Protein AF-T1BRG8-F1 (afdb_monomer_lite)

Organism: NCBI:txid410659

Secondary structure (DSSP, 8-state):
---HHHHHHHHHT---TTHHHHHHHHHHHHHHHHS-S-SSHHHHB-TTT-TTGGGTSS-SS-HHHHHHTTSS-SS--EESS-----SS-HHHHHHHHHHHT----S---HHHHHHHHHTEESS-SB-HHHHHHHHHHHHHS--HHHHHHHTTPPP-TTS-PPPSS--SHHHHHHHHH-TTTTS---SS-EEEEE-TT-SSS-HIIIIIHHHHHHTTTS-TTSEEEEESSSPP-GGGHHHHHHHHHHHHHHHHHH-HHHHGGGHHHHHHHHHHHHHHHHHTT--

Sequence (283 aa):
MRSRGWADLIFFGQVDIGSTVFAPLITTSYQNAYHNVYNQTTDVYSSTYATGIDTLLPSPNSLTTLFSTGKLPEAALFDSTTPTSSTGVTQIDAGADALLAEPASPPYSASEAALFDAGFGNPYLVNNTYRVQYVDDAVENPDEAAMTVIHGGTLNSGDIALATAPINGLRQDFKLNDMRNGGWAPEEPMLMCGADQDPTVFFEIDTGTMAAEWSTQVQEGLVSVLDLDATPSGPYAPLQQGFQSTYDAMVSAEGASTAIQSFHGTEAPFCMVAARDFFAQVP

Radius of gyration: 19.35 Å; chains: 1; bounding box: 52×35×54 Å

Foldseek 3Di:
DAALLNVLLVLLQLQFQCNQVVVLVLLLVLCVVPVQQDPAQVQWWPPQARVCSSVCPPHPDDPVVCCVVSNTPRAAQEALDQDFADPVPVQLRVQLSNSSPDDDDDDDDPLSVVSSNSNHHPPHTTDNNLSSLQSSLCSVFPQQQSVQVSNVHQDALVRQDGGDDGDNSSSVSSSVPHPLPDLDDDPAAEEDEDACNQRHRHCCSRVVSNCRSCVVVDDPRSYHYYHLCPQQDDPLSVLSVVLVVVLVVLCVVPNSNVSSSCNRVSRVVSVVVVVVVVVVPGD

Structure (mmCIF, N/CA/C/O backbone):
data_AF-T1BRG8-F1
#
_entry.id   AF-T1BRG8-F1
#
loop_
_atom_site.group_PDB
_atom_site.id
_atom_site.type_symbol
_atom_site.label_atom_id
_atom_site.label_alt_id
_atom_site.label_comp_id
_atom_site.label_asym_id
_atom_site.label_entity_id
_atom_site.label_seq_id
_atom_site.pdbx_PDB_ins_code
_atom_site.Cartn_x
_atom_site.Cartn_y
_atom_site.Cartn_z
_atom_site.occupancy
_atom_site.B_iso_or_equiv
_atom_site.auth_seq_id
_atom_site.auth_comp_id
_atom_site.auth_asym_id
_atom_site.auth_atom_id
_atom_site.pdbx_PDB_model_num
ATOM 1 N N . MET A 1 1 ? 3.726 -8.171 -3.966 1.00 38.81 1 MET A N 1
ATOM 2 C CA . MET A 1 1 ? 3.767 -8.512 -2.525 1.00 38.81 1 MET A CA 1
ATOM 3 C C . MET A 1 1 ? 3.567 -7.201 -1.802 1.00 38.81 1 MET A C 1
ATOM 5 O O . MET A 1 1 ? 4.211 -6.256 -2.217 1.00 38.81 1 MET A O 1
ATOM 9 N N . ARG A 1 2 ? 2.645 -7.105 -0.840 1.00 49.50 2 ARG A N 1
ATOM 10 C CA . ARG A 1 2 ? 2.423 -5.835 -0.135 1.00 49.50 2 ARG A CA 1
ATOM 11 C C . ARG A 1 2 ? 3.442 -5.736 0.984 1.00 49.50 2 ARG A C 1
ATOM 13 O O . ARG A 1 2 ? 3.448 -6.606 1.858 1.00 49.50 2 ARG A O 1
ATOM 20 N N . SER A 1 3 ? 4.326 -4.751 0.904 1.00 60.09 3 SER A N 1
ATOM 21 C CA . SER A 1 3 ? 5.289 -4.488 1.965 1.00 60.09 3 SER A CA 1
ATOM 22 C C . SER A 1 3 ? 4.571 -3.968 3.212 1.00 60.09 3 SER A C 1
ATOM 24 O O . SER A 1 3 ? 3.451 -3.450 3.163 1.00 60.09 3 SER A O 1
ATOM 26 N N . ARG A 1 4 ? 5.223 -4.086 4.365 1.00 76.06 4 ARG A N 1
ATOM 27 C CA . ARG A 1 4 ? 4.804 -3.367 5.571 1.00 76.06 4 ARG A CA 1
ATOM 28 C C . ARG A 1 4 ? 4.765 -1.855 5.342 1.00 76.06 4 ARG A C 1
ATOM 30 O O . ARG A 1 4 ? 3.861 -1.197 5.849 1.00 76.06 4 ARG A O 1
ATOM 37 N N . GLY A 1 5 ? 5.742 -1.324 4.604 1.00 79.75 5 GLY A N 1
ATOM 38 C CA . GLY A 1 5 ? 5.848 0.107 4.343 1.00 79.75 5 GLY A CA 1
ATOM 39 C C . GLY A 1 5 ? 4.612 0.655 3.630 1.00 79.75 5 GLY A C 1
ATOM 40 O O . GLY A 1 5 ? 4.086 1.686 4.034 1.00 79.75 5 GLY A O 1
ATOM 41 N N . TRP A 1 6 ? 4.072 -0.094 2.664 1.00 88.25 6 TRP A N 1
ATOM 42 C CA . TRP A 1 6 ? 2.807 0.223 1.992 1.00 88.25 6 TRP A CA 1
ATOM 43 C C . TRP A 1 6 ? 1.636 0.389 2.975 1.00 88.25 6 TRP A C 1
ATOM 45 O O . TRP A 1 6 ? 0.878 1.356 2.891 1.00 88.25 6 TRP A O 1
ATOM 55 N N . ALA A 1 7 ? 1.506 -0.512 3.955 1.00 93.75 7 ALA A N 1
ATOM 56 C CA . ALA A 1 7 ? 0.443 -0.415 4.952 1.00 93.75 7 ALA A CA 1
ATOM 57 C C . ALA A 1 7 ? 0.624 0.803 5.871 1.00 93.75 7 ALA A C 1
ATOM 59 O O . ALA A 1 7 ? -0.354 1.482 6.177 1.00 93.75 7 ALA A O 1
ATOM 60 N N . ASP A 1 8 ? 1.862 1.105 6.277 1.00 94.94 8 ASP A N 1
ATOM 61 C CA . ASP A 1 8 ? 2.166 2.303 7.066 1.00 94.94 8 ASP A CA 1
ATOM 62 C C . ASP A 1 8 ? 1.733 3.578 6.308 1.00 94.94 8 ASP A C 1
ATOM 64 O O . ASP A 1 8 ? 0.993 4.387 6.872 1.00 94.94 8 ASP A O 1
ATOM 68 N N . LEU A 1 9 ? 2.053 3.703 5.012 1.00 93.44 9 LEU A N 1
ATOM 69 C CA . LEU A 1 9 ? 1.634 4.847 4.184 1.00 93.44 9 LEU A CA 1
ATOM 70 C C . LEU A 1 9 ? 0.106 5.017 4.104 1.00 93.44 9 LEU A C 1
ATOM 72 O O . LEU A 1 9 ? -0.397 6.140 4.210 1.00 93.44 9 LEU A O 1
ATOM 76 N N . ILE A 1 10 ? -0.652 3.921 3.997 1.00 94.69 10 ILE A N 1
ATOM 77 C CA . ILE A 1 10 ? -2.122 3.979 4.024 1.00 94.69 10 ILE A CA 1
ATOM 78 C C . ILE A 1 10 ? -2.617 4.526 5.353 1.00 94.69 10 ILE A C 1
ATOM 80 O O . ILE A 1 10 ? -3.433 5.443 5.366 1.00 94.69 10 ILE A O 1
ATOM 84 N N . PHE A 1 11 ? -2.119 4.006 6.477 1.00 96.00 11 PHE A N 1
ATOM 85 C CA . PHE A 1 11 ? -2.534 4.468 7.803 1.00 96.00 11 PHE A CA 1
ATOM 86 C C . PHE A 1 11 ? -2.135 5.926 8.084 1.00 96.00 11 PHE A C 1
ATOM 88 O O . PHE A 1 11 ? -2.831 6.601 8.854 1.00 96.00 11 PHE A O 1
ATOM 95 N N . PHE A 1 12 ? -1.095 6.438 7.421 1.00 94.19 12 PHE A N 1
ATOM 96 C CA . PHE A 1 12 ? -0.734 7.861 7.441 1.00 94.19 12 PHE A CA 1
ATOM 97 C C . PHE A 1 12 ? -1.687 8.717 6.598 1.00 94.19 12 PHE A C 1
ATOM 99 O O . PHE A 1 12 ? -1.967 9.848 6.959 1.00 94.19 12 PHE A O 1
ATOM 106 N N . GLY A 1 13 ? -2.326 8.162 5.570 1.00 92.31 13 GLY A N 1
ATOM 107 C CA . GLY A 1 13 ? -3.392 8.856 4.837 1.00 92.31 13 GLY A CA 1
ATOM 108 C C . GLY A 1 13 ? -3.327 8.708 3.325 1.00 92.31 13 GLY A C 1
ATOM 109 O O . GLY A 1 13 ? -4.201 9.228 2.637 1.00 92.31 13 GLY A O 1
ATOM 110 N N . GLN A 1 14 ? -2.348 7.974 2.795 1.00 92.31 14 GLN A N 1
ATOM 111 C CA . GLN A 1 14 ? -2.280 7.633 1.374 1.00 92.31 14 GLN A CA 1
ATOM 112 C C . GLN A 1 14 ? -3.220 6.464 1.081 1.00 92.31 14 GLN A C 1
ATOM 114 O O . GLN A 1 14 ? -2.796 5.328 0.890 1.00 92.31 14 GLN A O 1
ATOM 119 N N . VAL A 1 15 ? -4.526 6.716 1.166 1.00 93.81 15 VAL A N 1
ATOM 120 C CA . VAL A 1 15 ? -5.537 5.661 1.071 1.00 93.81 15 VAL A CA 1
ATOM 121 C C . VAL A 1 15 ? -5.645 5.164 -0.370 1.00 93.81 15 VAL A C 1
ATOM 123 O O . VAL A 1 15 ? -6.149 5.868 -1.241 1.00 93.81 15 VAL A O 1
ATOM 126 N N . ASP A 1 16 ? -5.198 3.932 -0.605 1.00 93.25 16 ASP A N 1
ATOM 127 C CA . ASP A 1 16 ? -5.162 3.303 -1.924 1.00 93.25 16 ASP A CA 1
ATOM 128 C C . ASP A 1 16 ? -6.557 2.986 -2.488 1.00 93.25 16 ASP A C 1
ATOM 130 O O . ASP A 1 16 ? -7.558 2.833 -1.769 1.00 93.25 16 ASP A O 1
ATOM 134 N N . ILE A 1 17 ? -6.624 2.821 -3.810 1.00 93.50 17 ILE A N 1
ATOM 135 C CA . ILE A 1 17 ? -7.834 2.336 -4.475 1.00 93.50 17 ILE A CA 1
ATOM 136 C C . ILE A 1 17 ? -8.129 0.909 -4.022 1.00 93.50 17 ILE A C 1
ATOM 138 O O . ILE A 1 17 ? -7.325 -0.000 -4.185 1.00 93.50 17 ILE A O 1
ATOM 142 N N . GLY A 1 18 ? -9.345 0.688 -3.523 1.00 94.12 18 GLY A N 1
ATOM 143 C CA . GLY A 1 18 ? -9.782 -0.626 -3.053 1.00 94.12 18 GLY A CA 1
ATOM 144 C C . GLY A 1 18 ? -9.405 -0.920 -1.601 1.00 94.12 18 GLY A C 1
ATOM 145 O O . GLY A 1 18 ? -9.709 -2.013 -1.119 1.00 94.12 18 GLY A O 1
ATOM 146 N N . SER A 1 19 ? -8.831 0.041 -0.873 1.00 95.75 19 SER A N 1
ATOM 147 C CA . SER A 1 19 ? -8.480 -0.075 0.548 1.00 95.75 19 SER A CA 1
ATOM 148 C C . SER A 1 19 ? -9.615 -0.625 1.428 1.00 95.75 19 SER A C 1
ATOM 150 O O . SER A 1 19 ? -9.392 -1.485 2.283 1.00 95.75 19 SER A O 1
ATOM 152 N N . THR A 1 20 ? -10.864 -0.223 1.169 1.00 97.62 20 THR A N 1
ATOM 153 C CA . THR A 1 20 ? -12.072 -0.678 1.884 1.00 97.62 20 THR A CA 1
ATOM 154 C C . THR A 1 20 ? -12.407 -2.154 1.645 1.00 97.62 20 THR A C 1
ATOM 156 O O . THR A 1 20 ? -13.094 -2.780 2.454 1.00 97.62 20 THR A O 1
ATOM 159 N N . VAL A 1 21 ? -11.894 -2.734 0.559 1.00 97.25 21 VAL A N 1
ATOM 160 C CA . VAL A 1 21 ? -11.995 -4.157 0.210 1.00 97.25 21 VAL A CA 1
ATOM 161 C C . VAL A 1 21 ? -10.774 -4.917 0.731 1.00 97.25 21 VAL A C 1
ATOM 163 O O . VAL A 1 21 ? -10.910 -6.006 1.292 1.00 97.25 21 VAL A O 1
ATOM 166 N N . PHE A 1 22 ? -9.577 -4.347 0.582 1.00 96.38 22 PHE A N 1
ATOM 167 C CA . PHE A 1 22 ? -8.334 -4.984 1.009 1.00 96.38 22 PHE A CA 1
ATOM 168 C C . PHE A 1 22 ? -8.196 -5.066 2.524 1.00 96.38 22 PHE A C 1
ATOM 170 O O . PHE A 1 22 ? -7.773 -6.107 3.021 1.00 96.38 22 PHE A O 1
ATOM 177 N N . ALA A 1 23 ? -8.594 -4.030 3.267 1.00 97.38 23 ALA A N 1
ATOM 178 C CA . ALA A 1 23 ? -8.510 -4.019 4.723 1.00 97.38 23 ALA A CA 1
ATOM 179 C C . ALA A 1 23 ? -9.181 -5.258 5.353 1.00 97.38 23 ALA A C 1
ATOM 181 O O . ALA A 1 23 ? -8.486 -6.000 6.043 1.00 97.38 23 ALA A O 1
ATOM 182 N N . PRO A 1 24 ? -10.471 -5.568 5.107 1.00 97.44 24 PRO A N 1
ATOM 183 C CA . PRO A 1 24 ? -11.100 -6.774 5.648 1.00 97.44 24 PRO A CA 1
ATOM 184 C C . PRO A 1 24 ? -10.539 -8.086 5.101 1.00 97.44 24 PRO A C 1
ATOM 186 O O . PRO A 1 24 ? -10.496 -9.058 5.851 1.00 97.44 24 PRO A O 1
ATOM 189 N N . LEU A 1 25 ? -10.055 -8.143 3.855 1.00 97.00 25 LEU A N 1
ATOM 190 C CA . LEU A 1 25 ? -9.364 -9.337 3.350 1.00 97.00 25 LEU A CA 1
ATOM 191 C C . LEU A 1 25 ? -8.066 -9.611 4.122 1.00 97.00 25 LEU A C 1
ATOM 193 O O . LEU A 1 25 ? -7.830 -10.744 4.545 1.00 97.00 25 LEU A O 1
ATOM 197 N N . ILE A 1 26 ? -7.238 -8.583 4.318 1.00 96.88 26 ILE A N 1
ATOM 198 C CA . ILE A 1 26 ? -5.931 -8.691 4.973 1.00 96.88 26 ILE A CA 1
ATOM 199 C C . ILE A 1 26 ? -6.105 -8.965 6.465 1.00 96.88 26 ILE A C 1
ATOM 201 O O . ILE A 1 26 ? -5.589 -9.969 6.955 1.00 96.88 26 ILE A O 1
ATOM 205 N N . THR A 1 27 ? -6.864 -8.135 7.188 1.00 97.56 27 THR A N 1
ATOM 206 C CA . THR A 1 27 ? -7.032 -8.305 8.640 1.00 97.56 27 THR A CA 1
ATOM 207 C C . THR A 1 27 ? -7.691 -9.635 8.983 1.00 97.56 27 THR A C 1
ATOM 209 O O . THR A 1 27 ? -7.297 -10.259 9.958 1.00 97.56 27 THR A O 1
ATOM 212 N N . THR A 1 28 ? -8.652 -10.114 8.187 1.00 97.25 28 THR A N 1
ATOM 213 C CA . THR A 1 28 ? -9.291 -11.418 8.410 1.00 97.25 28 THR A CA 1
ATOM 214 C C . THR A 1 28 ? -8.319 -12.554 8.128 1.00 97.25 28 THR A C 1
ATOM 216 O O . THR A 1 28 ? -8.268 -13.518 8.891 1.00 97.25 28 THR A O 1
ATOM 219 N N . SER A 1 29 ? -7.522 -12.457 7.060 1.00 97.38 29 SER A N 1
ATOM 220 C CA . SER A 1 29 ? -6.513 -13.476 6.742 1.00 97.38 29 SER A CA 1
ATOM 221 C C . SER A 1 29 ? -5.469 -13.581 7.854 1.00 97.38 29 SER A C 1
ATOM 223 O O . SER A 1 29 ? -5.200 -14.674 8.347 1.00 97.38 29 SER A O 1
ATOM 225 N N . TYR A 1 30 ? -4.943 -12.445 8.309 1.00 98.12 30 TYR A N 1
ATOM 226 C CA . TYR A 1 30 ? -3.971 -12.384 9.396 1.00 98.12 30 TYR A CA 1
ATOM 227 C C . TYR A 1 30 ? -4.571 -12.750 10.753 1.00 98.12 30 TYR A C 1
ATOM 229 O O . TYR A 1 30 ? -3.976 -13.539 11.481 1.00 98.12 30 TYR A O 1
ATOM 237 N N . GLN A 1 31 ? -5.804 -12.336 11.054 1.00 98.12 31 GLN A N 1
ATOM 238 C CA . GLN A 1 31 ? -6.501 -12.784 12.260 1.00 98.12 31 GLN A CA 1
ATOM 239 C C . GLN A 1 31 ? -6.661 -14.309 12.291 1.00 98.12 31 GLN A C 1
ATOM 241 O O . GLN A 1 31 ? -6.534 -14.914 13.355 1.00 98.12 31 GLN A O 1
ATOM 246 N N . ASN A 1 32 ? -6.931 -14.950 11.151 1.00 97.44 32 ASN A N 1
ATOM 247 C CA . ASN A 1 32 ? -7.012 -16.410 11.073 1.00 97.44 32 ASN A CA 1
ATOM 248 C C . ASN A 1 32 ? -5.642 -17.096 11.175 1.00 97.44 32 ASN A C 1
ATOM 250 O O . ASN A 1 32 ? -5.580 -18.231 11.639 1.00 97.44 32 ASN A O 1
ATOM 254 N N . ALA A 1 33 ? -4.566 -16.439 10.739 1.00 98.19 33 ALA A N 1
ATOM 255 C CA . ALA A 1 33 ? -3.217 -17.000 10.759 1.00 98.19 33 ALA A CA 1
ATOM 256 C C . ALA A 1 33 ? -2.504 -16.825 12.112 1.00 98.19 33 ALA A C 1
ATOM 258 O O . ALA A 1 33 ? -1.814 -17.740 12.562 1.00 98.19 33 ALA A O 1
ATOM 259 N N . TYR A 1 34 ? -2.665 -15.664 12.750 1.00 98.19 34 TYR A N 1
ATOM 260 C CA . TYR A 1 34 ? -1.835 -15.214 13.874 1.00 98.19 34 TYR A CA 1
ATOM 261 C C . TYR A 1 34 ? -2.633 -14.863 15.138 1.00 98.19 34 TYR A C 1
ATOM 263 O O . TYR A 1 34 ? -2.076 -14.869 16.235 1.00 98.19 34 TYR A O 1
ATOM 271 N N . HIS A 1 35 ? -3.949 -14.646 15.013 1.00 97.94 35 HIS A N 1
ATOM 272 C CA . HIS A 1 35 ? -4.886 -14.445 16.129 1.00 97.94 35 HIS A CA 1
ATOM 273 C C . HIS A 1 35 ? -4.591 -13.241 17.048 1.00 97.94 35 HIS A C 1
ATOM 275 O O . HIS A 1 35 ? -4.978 -13.245 18.217 1.00 97.94 35 HIS A O 1
ATOM 281 N N . ASN A 1 36 ? -3.917 -12.212 16.536 1.00 98.12 36 ASN A N 1
ATOM 282 C CA . ASN A 1 36 ? -3.441 -11.036 17.279 1.00 98.12 36 ASN A CA 1
ATOM 283 C C . ASN A 1 36 ? -3.900 -9.691 16.680 1.00 98.12 36 ASN A C 1
ATOM 285 O O . ASN A 1 36 ? -3.588 -8.652 17.259 1.00 98.12 36 ASN A O 1
ATOM 289 N N . VAL A 1 37 ? -4.636 -9.670 15.562 1.00 98.19 37 VAL A N 1
ATOM 290 C CA . VAL A 1 37 ? -5.090 -8.420 14.921 1.00 98.19 37 VAL A CA 1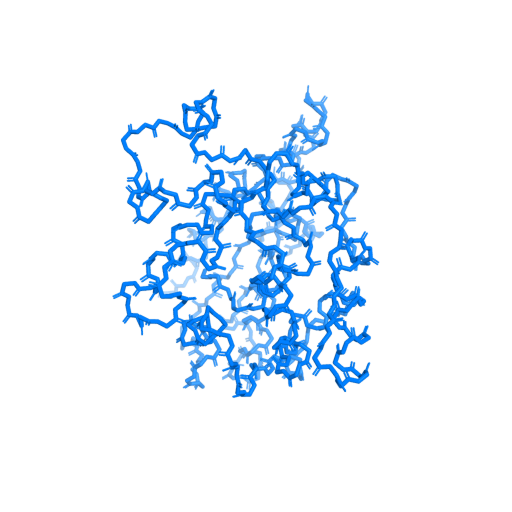
ATOM 291 C C . VAL A 1 37 ? -6.196 -7.744 15.737 1.00 98.19 37 VAL A C 1
ATOM 293 O O . VAL A 1 37 ? -6.185 -6.521 15.891 1.00 98.19 37 VAL A O 1
ATOM 296 N N . TYR A 1 38 ? -7.143 -8.527 16.262 1.00 97.69 38 TYR A N 1
ATOM 297 C CA . TYR A 1 38 ? -8.244 -8.071 17.116 1.00 97.69 38 TYR A CA 1
ATOM 298 C C . TYR A 1 38 ? -8.799 -9.186 18.015 1.00 97.69 38 TYR A C 1
ATOM 300 O O . TYR A 1 38 ? -8.646 -10.373 17.725 1.00 97.69 38 TYR A O 1
ATOM 308 N N . ASN A 1 39 ? -9.512 -8.811 19.085 1.00 97.75 39 ASN A N 1
ATOM 309 C CA . ASN A 1 39 ? -10.306 -9.752 19.888 1.00 97.75 39 ASN A CA 1
ATOM 310 C C . ASN A 1 39 ? -11.737 -9.876 19.350 1.00 97.75 39 ASN A C 1
ATOM 312 O O . ASN A 1 39 ? -12.345 -10.944 19.406 1.00 97.75 39 ASN A O 1
ATOM 316 N N . GLN A 1 40 ? -12.274 -8.781 18.818 1.00 97.88 40 GLN A N 1
ATOM 317 C CA . GLN A 1 40 ? -13.570 -8.709 18.153 1.00 97.88 40 GLN A CA 1
ATOM 318 C C . GLN A 1 40 ? -13.511 -7.706 16.999 1.00 97.88 40 GLN A C 1
ATOM 320 O O . GLN A 1 40 ? -12.741 -6.752 17.029 1.00 97.88 40 GLN A O 1
ATOM 325 N N . THR A 1 41 ? -14.350 -7.879 15.977 1.00 98.25 41 THR A N 1
ATOM 326 C CA . THR A 1 41 ? -14.286 -7.046 14.761 1.00 98.25 41 THR A CA 1
ATOM 327 C C . THR A 1 41 ? -14.491 -5.555 15.035 1.00 98.25 41 THR A C 1
ATOM 329 O O . THR A 1 41 ? -13.940 -4.726 14.319 1.00 98.25 41 THR A O 1
ATOM 332 N N . THR A 1 42 ? -15.219 -5.188 16.093 1.00 98.44 42 THR A N 1
ATOM 333 C CA . THR A 1 42 ? -15.405 -3.785 16.503 1.00 98.44 42 THR A CA 1
ATOM 334 C C . THR A 1 42 ? -14.143 -3.125 17.056 1.00 98.44 42 THR A C 1
ATOM 336 O O . THR A 1 42 ? -14.159 -1.919 17.269 1.00 98.44 42 THR A O 1
ATOM 339 N N . ASP A 1 43 ? -13.073 -3.877 17.324 1.00 98.25 43 ASP A N 1
ATOM 340 C CA . ASP A 1 43 ? -11.789 -3.292 17.724 1.00 98.25 43 ASP A CA 1
ATOM 341 C C . ASP A 1 43 ? -11.164 -2.536 16.540 1.00 98.25 43 ASP A C 1
ATOM 343 O O . ASP A 1 43 ? -10.631 -1.444 16.711 1.00 98.25 43 ASP A O 1
ATOM 347 N N . VAL A 1 44 ? -11.305 -3.085 15.326 1.00 98.62 44 VAL A N 1
ATOM 348 C CA . VAL A 1 44 ? -10.786 -2.499 14.078 1.00 98.62 44 VAL A CA 1
ATOM 349 C C . VAL A 1 44 ? -11.849 -1.680 13.359 1.00 98.62 44 VAL A C 1
ATOM 351 O O . VAL A 1 44 ? -11.570 -0.580 12.894 1.00 98.62 44 VAL A O 1
ATOM 354 N N . TYR A 1 45 ? -13.065 -2.211 13.248 1.00 98.75 45 TYR A N 1
ATOM 355 C CA . TYR A 1 45 ? -14.093 -1.695 12.350 1.00 98.75 45 TYR A CA 1
ATOM 356 C C . TYR A 1 45 ? -15.137 -0.851 13.066 1.00 98.75 45 TYR A C 1
ATOM 358 O O . TYR A 1 45 ? -15.567 -1.168 14.180 1.00 98.75 45 TYR A O 1
ATOM 366 N N . SER A 1 46 ? -15.611 0.192 12.385 1.00 98.31 46 SER A N 1
ATOM 367 C CA . SER A 1 46 ? -16.730 0.995 12.866 1.00 98.31 46 SER A CA 1
ATOM 368 C C . SER A 1 46 ? -17.979 0.140 13.038 1.00 98.31 46 SER A C 1
ATOM 370 O O . SER A 1 46 ? -18.206 -0.841 12.322 1.00 98.31 46 SER A O 1
ATOM 372 N N . SER A 1 47 ? -18.820 0.507 14.005 1.00 97.44 47 SER A N 1
ATOM 373 C CA . SER A 1 47 ? -20.039 -0.244 14.327 1.00 97.44 47 SER A CA 1
ATOM 374 C C . SER A 1 47 ? -20.990 -0.387 13.133 1.00 97.44 47 SER A C 1
ATOM 376 O O . SER A 1 47 ? -21.739 -1.362 13.075 1.00 97.44 47 SER A O 1
ATOM 378 N N . THR A 1 48 ? -20.916 0.533 12.165 1.00 97.88 48 THR A N 1
ATOM 379 C CA . THR A 1 48 ? -21.633 0.477 10.884 1.00 97.88 48 THR A CA 1
ATOM 380 C C . THR A 1 48 ? -21.306 -0.790 10.092 1.00 97.88 48 THR A C 1
ATOM 382 O O . THR A 1 48 ? -22.208 -1.386 9.507 1.00 97.88 48 THR A O 1
ATOM 385 N N . TYR A 1 49 ? -20.039 -1.218 10.092 1.00 98.31 49 TYR A N 1
ATOM 386 C CA . TYR A 1 49 ? -19.547 -2.292 9.223 1.00 98.31 49 TYR A CA 1
ATOM 387 C C . TYR A 1 49 ? -19.087 -3.544 9.976 1.00 98.31 49 TYR A C 1
ATOM 389 O O . TYR A 1 49 ? -19.072 -4.619 9.391 1.00 98.31 49 TYR A O 1
ATOM 397 N N . ALA A 1 50 ? -18.759 -3.451 11.268 1.00 98.12 50 ALA A N 1
ATOM 398 C CA . ALA A 1 50 ? -18.099 -4.519 12.025 1.00 98.12 50 ALA A CA 1
ATOM 399 C C . ALA A 1 50 ? -18.847 -5.866 12.055 1.00 98.12 50 ALA A C 1
ATOM 401 O O . ALA A 1 50 ? -18.222 -6.924 12.148 1.00 98.12 50 ALA A O 1
ATOM 402 N N . THR A 1 51 ? -20.183 -5.861 12.009 1.00 97.12 51 THR A N 1
ATOM 403 C CA . THR A 1 51 ? -20.965 -7.106 12.088 1.00 97.12 51 THR A CA 1
ATOM 404 C C . THR A 1 51 ? -20.888 -7.882 10.772 1.00 97.12 51 THR A C 1
ATOM 406 O O . THR A 1 51 ? -21.495 -7.487 9.778 1.00 97.12 51 THR A O 1
ATOM 409 N N . GLY A 1 52 ? -20.199 -9.027 10.792 1.00 95.88 52 GLY A N 1
ATOM 410 C CA . GLY A 1 52 ? -20.061 -9.935 9.648 1.00 95.88 52 GLY A CA 1
ATOM 411 C C . GLY A 1 52 ? -18.984 -9.535 8.636 1.00 95.88 52 GLY A C 1
ATOM 412 O O . GLY A 1 52 ? -18.897 -10.156 7.579 1.00 95.88 52 GLY A O 1
ATOM 413 N N . ILE A 1 53 ? -18.170 -8.517 8.937 1.00 97.62 53 ILE A N 1
ATOM 414 C CA . ILE A 1 53 ? -17.077 -8.046 8.070 1.00 97.62 53 ILE A CA 1
ATOM 415 C C . ILE A 1 53 ? -16.019 -9.132 7.813 1.00 97.62 53 ILE A C 1
ATOM 417 O O . ILE A 1 53 ? -15.510 -9.258 6.703 1.00 97.62 53 ILE A O 1
ATOM 421 N N . ASP A 1 54 ? -15.768 -9.969 8.817 1.00 96.19 54 ASP A N 1
ATOM 422 C CA . ASP A 1 54 ? -14.820 -11.089 8.858 1.00 96.19 54 ASP A CA 1
ATOM 423 C C . ASP A 1 54 ? -15.247 -12.297 8.011 1.00 96.19 54 ASP A C 1
ATOM 425 O O . ASP A 1 54 ? -14.486 -13.238 7.808 1.00 96.19 54 ASP A O 1
ATOM 429 N N . THR A 1 55 ? -16.476 -12.280 7.498 1.00 96.06 55 THR A N 1
ATOM 430 C CA . THR A 1 55 ? -17.005 -13.307 6.588 1.00 96.06 55 THR A CA 1
ATOM 431 C C . THR A 1 55 ? -17.552 -12.711 5.294 1.00 96.06 55 THR A C 1
ATOM 433 O O . THR A 1 55 ? -18.111 -13.427 4.463 1.00 96.06 55 THR A O 1
ATOM 436 N N . LEU A 1 56 ? -17.396 -11.396 5.105 1.00 96.81 56 LEU A N 1
ATOM 437 C CA . LEU A 1 56 ? -17.954 -10.682 3.963 1.00 96.81 56 LEU A CA 1
ATOM 438 C C . LEU A 1 56 ? -17.187 -10.966 2.669 1.00 96.81 56 LEU A C 1
ATOM 440 O O . LEU A 1 56 ? -17.802 -11.042 1.600 1.00 96.81 56 LEU A O 1
ATOM 444 N N . LEU A 1 57 ? -15.860 -11.095 2.769 1.00 96.31 57 LEU A N 1
ATOM 445 C CA . LEU A 1 57 ? -14.950 -11.292 1.645 1.00 96.31 57 LEU A CA 1
ATOM 446 C C . LEU A 1 57 ? -14.117 -12.579 1.811 1.00 96.31 57 LEU A C 1
ATOM 448 O O . LEU A 1 57 ? -13.688 -12.876 2.924 1.00 96.31 57 LEU A O 1
ATOM 452 N N . PRO A 1 58 ? -13.844 -13.321 0.717 1.00 94.56 58 PRO A N 1
ATOM 453 C CA . PRO A 1 58 ? -14.340 -13.092 -0.644 1.00 94.56 58 PRO A CA 1
ATOM 454 C C . PRO A 1 58 ? -15.861 -13.303 -0.749 1.00 94.56 58 PRO A C 1
ATOM 456 O O . PRO A 1 58 ? -16.425 -14.182 -0.102 1.00 94.56 58 PRO A O 1
ATOM 459 N N . SER A 1 59 ? -16.533 -12.486 -1.568 1.00 93.94 59 SER A N 1
ATOM 460 C CA . SER A 1 59 ? -17.999 -12.480 -1.680 1.00 93.94 59 SER A CA 1
ATOM 461 C C . SER A 1 59 ? -18.480 -13.081 -3.002 1.00 93.94 59 SER A C 1
ATOM 463 O O . SER A 1 59 ? -17.853 -12.844 -4.034 1.00 93.94 59 SER A O 1
ATOM 465 N N . PRO A 1 60 ? -19.631 -13.782 -3.026 1.00 94.44 60 PRO A N 1
ATOM 466 C CA . PRO A 1 60 ? -20.315 -14.113 -4.276 1.00 94.44 60 PRO A CA 1
ATOM 467 C C . PRO A 1 60 ? -21.028 -12.904 -4.912 1.00 94.44 60 PRO A C 1
ATOM 469 O O . PRO A 1 60 ? -21.436 -12.980 -6.070 1.00 94.44 60 PRO A O 1
ATOM 472 N N . ASN A 1 61 ? -21.213 -11.805 -4.172 1.00 95.56 61 ASN A N 1
ATOM 473 C CA . ASN A 1 61 ? -21.788 -10.566 -4.696 1.00 95.56 61 ASN A CA 1
ATOM 474 C C . ASN A 1 61 ? -20.702 -9.695 -5.340 1.00 95.56 61 ASN A C 1
ATOM 476 O O . ASN A 1 61 ? -19.556 -9.692 -4.892 1.00 95.56 61 ASN A O 1
ATOM 480 N N . SER A 1 62 ? -21.069 -8.897 -6.347 1.00 96.62 62 SER A N 1
ATOM 481 C CA . SER A 1 62 ? -20.147 -7.901 -6.905 1.00 96.62 62 SER A CA 1
ATOM 482 C C . SER A 1 62 ? -19.824 -6.804 -5.886 1.00 96.62 62 SER A C 1
ATOM 484 O O . SER A 1 62 ? -20.677 -6.452 -5.067 1.00 96.62 62 SER A O 1
ATOM 486 N N . LEU A 1 63 ? -18.634 -6.199 -5.982 1.00 95.69 63 LEU A N 1
ATOM 487 C CA . LEU A 1 63 ? -18.247 -5.058 -5.138 1.00 95.69 63 LEU A CA 1
ATOM 488 C C . LEU A 1 63 ? -19.266 -3.911 -5.229 1.00 95.69 63 LEU A C 1
ATOM 490 O O . LEU A 1 63 ? -19.716 -3.411 -4.205 1.00 95.69 63 LEU A O 1
ATOM 494 N N . THR A 1 64 ? -19.757 -3.595 -6.434 1.00 96.56 64 THR A N 1
ATOM 495 C CA . THR A 1 64 ? -20.838 -2.614 -6.645 1.00 96.56 64 THR A CA 1
ATOM 496 C C . THR A 1 64 ? -22.091 -2.930 -5.823 1.00 96.56 64 THR A C 1
ATOM 498 O O . THR A 1 64 ? -22.737 -2.028 -5.290 1.00 96.56 64 THR A O 1
ATOM 501 N N . THR A 1 65 ? -22.449 -4.211 -5.686 1.00 97.69 65 THR A N 1
ATOM 502 C CA . THR A 1 65 ? -23.582 -4.630 -4.847 1.00 97.69 65 THR A CA 1
ATOM 503 C C . THR A 1 65 ? -23.265 -4.431 -3.367 1.00 97.69 65 THR A C 1
ATOM 505 O O . THR A 1 65 ? -24.114 -3.941 -2.627 1.00 97.69 65 THR A O 1
ATOM 508 N N . LEU A 1 66 ? -22.051 -4.766 -2.921 1.00 97.50 66 LEU A N 1
ATOM 509 C CA . LEU A 1 66 ? -21.635 -4.562 -1.529 1.00 97.50 66 LEU A CA 1
ATOM 510 C C . LEU A 1 66 ? -21.656 -3.077 -1.138 1.00 97.50 66 LEU A C 1
ATOM 512 O O . LEU A 1 66 ? -22.178 -2.745 -0.075 1.00 97.50 66 LEU A O 1
ATOM 516 N N . PHE A 1 67 ? -21.178 -2.192 -2.014 1.00 97.38 67 PHE A N 1
ATOM 517 C CA . PHE A 1 67 ? -21.196 -0.745 -1.788 1.00 97.38 67 PHE A CA 1
ATOM 518 C C . PHE A 1 67 ? -22.620 -0.184 -1.798 1.00 97.38 67 PHE A C 1
ATOM 520 O O . PHE A 1 67 ? -23.059 0.431 -0.829 1.00 97.38 67 PHE A O 1
ATOM 527 N N . SER A 1 68 ? -23.399 -0.467 -2.848 1.00 97.12 68 SER A N 1
ATOM 528 C CA . SER A 1 68 ? -24.768 0.063 -2.984 1.00 97.12 68 SER A CA 1
ATOM 529 C C . SER A 1 68 ? -25.742 -0.439 -1.912 1.00 97.12 68 SER A C 1
ATOM 531 O O . SER A 1 68 ? -26.741 0.223 -1.633 1.00 97.12 68 SER A O 1
ATOM 533 N N . THR A 1 69 ? -25.458 -1.585 -1.285 1.00 96.31 69 THR A N 1
ATOM 534 C CA . THR A 1 69 ? -26.243 -2.121 -0.158 1.00 96.31 69 THR A CA 1
ATOM 535 C C . THR A 1 69 ? -25.678 -1.752 1.217 1.00 96.31 69 THR A C 1
ATOM 537 O O . THR A 1 69 ? -26.200 -2.219 2.231 1.00 96.31 69 THR A O 1
ATOM 540 N N . GLY A 1 70 ? -24.637 -0.912 1.273 1.00 95.88 70 GLY A N 1
ATOM 541 C CA . GLY A 1 70 ? -24.050 -0.406 2.515 1.00 95.88 70 GLY A CA 1
ATOM 542 C C . GLY A 1 70 ? -23.313 -1.462 3.339 1.00 95.88 70 GLY A C 1
ATOM 543 O O . GLY A 1 70 ? -23.201 -1.317 4.553 1.00 95.88 70 GLY A O 1
ATOM 544 N N . LYS A 1 71 ? -22.844 -2.549 2.713 1.00 97.06 71 LYS A N 1
ATOM 545 C CA . LYS A 1 71 ? -22.038 -3.586 3.381 1.00 97.06 71 LYS A CA 1
ATOM 546 C C . LYS A 1 71 ? -20.576 -3.185 3.544 1.00 97.06 71 LYS A C 1
ATOM 548 O O . LYS A 1 71 ? -19.934 -3.662 4.472 1.00 97.06 71 LYS A O 1
ATOM 553 N N . LEU A 1 72 ? -20.085 -2.316 2.666 1.00 97.00 72 LEU A N 1
ATOM 554 C CA . LEU A 1 72 ? -18.783 -1.660 2.742 1.00 97.00 72 LEU A CA 1
ATOM 555 C C . LEU A 1 72 ? -18.934 -0.206 2.281 1.00 97.00 72 LEU A C 1
ATOM 557 O O . LEU A 1 72 ? -19.770 0.052 1.409 1.00 97.00 72 LEU A O 1
ATOM 561 N N . PRO A 1 73 ? -18.129 0.730 2.807 1.00 97.50 73 PRO A N 1
ATOM 562 C CA . PRO A 1 73 ? -17.949 2.013 2.148 1.00 97.50 73 PRO A CA 1
ATOM 563 C C . PRO A 1 73 ? -17.179 1.801 0.841 1.00 97.50 73 PRO A C 1
ATOM 565 O O . PRO A 1 73 ? -16.317 0.929 0.761 1.00 97.50 73 PRO A O 1
ATOM 568 N N . GLU A 1 74 ? -17.479 2.598 -0.182 1.00 95.94 74 GLU A N 1
ATOM 569 C CA . GLU A 1 74 ? -16.777 2.510 -1.468 1.00 95.94 74 GLU A CA 1
ATOM 570 C C . GLU A 1 74 ? -15.317 2.964 -1.335 1.00 95.94 74 GLU A C 1
ATOM 572 O O . GLU A 1 74 ? -14.416 2.208 -1.686 1.00 95.94 74 GLU A O 1
ATOM 577 N N . ALA A 1 75 ? -15.085 4.140 -0.740 1.00 94.88 75 ALA A N 1
ATOM 578 C CA . ALA A 1 75 ? -13.747 4.727 -0.606 1.00 94.88 75 ALA A CA 1
ATOM 579 C C . ALA A 1 75 ? -13.339 5.051 0.843 1.00 94.88 75 ALA A C 1
ATOM 581 O O . ALA A 1 75 ? -12.176 4.887 1.189 1.00 94.88 75 ALA A O 1
ATOM 582 N N . ALA A 1 76 ? -14.282 5.457 1.704 1.00 97.19 76 ALA A N 1
ATOM 583 C CA . ALA A 1 76 ? -13.986 5.960 3.049 1.00 97.19 76 ALA A CA 1
ATOM 584 C C . ALA A 1 76 ? -13.437 4.875 4.002 1.00 97.19 76 ALA A C 1
ATOM 586 O O . ALA A 1 76 ? -14.187 4.232 4.748 1.00 97.19 76 ALA A O 1
ATOM 587 N N . LEU A 1 77 ? -12.117 4.685 3.995 1.00 98.00 77 LEU A N 1
ATOM 588 C CA . LEU A 1 77 ? -11.404 3.835 4.939 1.00 98.00 77 LEU A CA 1
ATOM 589 C C . LEU A 1 77 ? -11.395 4.464 6.336 1.00 98.00 77 LEU A C 1
ATOM 591 O O . LEU A 1 77 ? -11.682 3.766 7.308 1.00 98.00 77 LEU A O 1
ATOM 595 N N . PHE A 1 78 ? -11.131 5.769 6.432 1.00 98.06 78 PHE A N 1
ATOM 596 C CA . PHE A 1 78 ? -10.992 6.494 7.698 1.00 98.06 78 PHE A CA 1
ATOM 597 C C . PHE A 1 78 ? -12.050 7.583 7.886 1.00 98.06 78 PHE A C 1
ATOM 599 O O . PHE A 1 78 ? -12.701 8.018 6.934 1.00 98.06 78 PHE A O 1
ATOM 606 N N . ASP A 1 79 ? -12.236 8.015 9.135 1.00 96.56 79 ASP A N 1
ATOM 607 C CA . ASP A 1 79 ? -13.110 9.143 9.460 1.00 96.56 79 ASP A CA 1
ATOM 608 C C . ASP A 1 79 ? -12.554 10.436 8.847 1.00 96.56 79 ASP A C 1
ATOM 610 O O . ASP A 1 79 ? -11.366 10.730 8.951 1.00 96.56 79 ASP A O 1
ATOM 614 N N . SER A 1 80 ? -13.439 11.236 8.257 1.00 94.25 80 SER A N 1
ATOM 615 C CA . SER A 1 80 ? -13.167 12.623 7.854 1.00 94.25 80 SER A CA 1
ATOM 616 C C . SER A 1 80 ? -12.676 13.537 8.987 1.00 94.25 80 SER A C 1
ATOM 618 O O . SER A 1 80 ? -12.092 14.585 8.724 1.00 94.25 80 SER A O 1
ATOM 620 N N . THR A 1 81 ? -12.928 13.175 10.247 1.00 93.44 81 THR A N 1
ATOM 621 C CA . THR A 1 81 ? -12.398 13.886 11.413 1.00 93.44 81 THR A CA 1
ATOM 622 C C . THR A 1 81 ? -11.056 13.287 11.814 1.00 93.44 81 THR A C 1
ATOM 624 O O . THR A 1 81 ? -11.013 12.192 12.382 1.00 93.44 81 THR A O 1
ATOM 627 N N . THR A 1 82 ? -9.975 14.030 11.572 1.00 92.88 82 THR A N 1
ATOM 628 C CA . THR A 1 82 ? -8.618 13.649 11.976 1.00 92.88 82 THR A CA 1
ATOM 629 C C . THR A 1 82 ? -8.546 13.405 13.489 1.00 92.88 82 THR A C 1
ATOM 631 O O . THR A 1 82 ? -8.838 14.322 14.265 1.00 92.88 82 THR A O 1
ATOM 634 N N . PRO A 1 83 ? -8.194 12.187 13.938 1.00 95.69 83 PRO A N 1
ATOM 635 C CA . PRO A 1 83 ? -7.992 11.911 15.353 1.00 95.69 83 PRO A CA 1
ATOM 636 C C . PRO A 1 83 ? -6.633 12.434 15.834 1.00 95.69 83 PRO A C 1
ATOM 638 O O . PRO A 1 83 ? -5.751 12.715 15.029 1.00 95.69 83 PRO A O 1
ATOM 641 N N . THR A 1 84 ? -6.463 12.515 17.152 1.00 96.75 84 THR A N 1
ATOM 642 C CA . THR A 1 84 ? -5.189 12.866 17.793 1.00 96.75 84 THR A CA 1
ATOM 643 C C . THR A 1 84 ? -4.707 11.734 18.689 1.00 96.75 84 THR A C 1
ATOM 645 O O . THR A 1 84 ? -5.522 11.040 19.309 1.00 96.75 84 THR A O 1
ATOM 648 N N . SER A 1 85 ? -3.395 11.587 18.796 1.00 97.75 85 SER A N 1
ATOM 649 C CA . SER A 1 85 ? -2.726 10.682 19.719 1.00 97.75 85 SER A CA 1
ATOM 650 C C . SER A 1 85 ? -2.764 11.202 21.163 1.00 97.75 85 SER A C 1
ATOM 652 O O . SER A 1 85 ? -2.935 12.394 21.430 1.00 97.75 85 SER A O 1
ATOM 654 N N . SER A 1 86 ? -2.679 10.284 22.128 1.00 96.81 86 SER A N 1
ATOM 655 C CA . SER A 1 86 ? -2.710 10.606 23.559 1.00 96.81 86 SER A CA 1
ATOM 656 C C . SER A 1 86 ? -2.046 9.522 24.417 1.00 96.81 86 SER A C 1
ATOM 658 O O . SER A 1 86 ? -2.606 9.074 25.423 1.00 96.81 86 SER A O 1
ATOM 660 N N . THR A 1 87 ? -0.864 9.065 24.017 1.00 95.31 87 THR A N 1
ATOM 661 C CA . THR A 1 87 ? -0.060 8.070 24.748 1.00 95.31 87 THR A CA 1
ATOM 662 C C . THR A 1 87 ? 0.478 8.608 26.079 1.00 95.31 87 THR A C 1
ATOM 664 O O . THR A 1 87 ? 0.824 7.836 26.975 1.00 95.31 87 THR A O 1
ATOM 667 N N . GLY A 1 88 ? 0.544 9.937 26.230 1.00 96.00 88 GLY A N 1
ATOM 668 C CA . GLY A 1 88 ? 1.183 10.602 27.366 1.00 96.00 88 GLY A CA 1
ATOM 669 C C . GLY A 1 88 ? 2.693 10.785 27.184 1.00 96.00 88 GLY A C 1
ATOM 670 O O . GLY A 1 88 ? 3.359 11.295 28.089 1.00 96.00 88 GLY A O 1
ATOM 671 N N . VAL A 1 89 ? 3.232 10.406 26.021 1.00 96.69 89 VAL A N 1
ATOM 672 C CA . VAL A 1 89 ? 4.615 10.643 25.611 1.00 96.69 89 VAL A CA 1
ATOM 673 C C . VAL A 1 89 ? 4.611 11.694 24.505 1.00 96.69 89 VAL A C 1
ATOM 675 O O . VAL A 1 89 ? 4.378 11.393 23.342 1.00 96.69 89 VAL A O 1
ATOM 678 N N . THR A 1 90 ? 4.943 12.940 24.856 1.00 96.94 90 THR A N 1
ATOM 679 C CA . THR A 1 90 ? 4.815 14.108 23.960 1.00 96.94 90 THR A CA 1
ATOM 680 C C . THR A 1 90 ? 5.477 13.946 22.589 1.00 96.94 90 THR A C 1
ATOM 682 O O . THR A 1 90 ? 4.986 14.501 21.616 1.00 96.94 90 THR A O 1
ATOM 685 N N . GLN A 1 91 ? 6.597 13.221 22.497 1.00 96.12 91 GLN A N 1
ATOM 686 C CA . GLN A 1 91 ? 7.280 12.996 21.217 1.00 96.12 91 GLN A CA 1
ATOM 687 C C . GLN A 1 91 ? 6.521 12.019 20.314 1.00 96.12 91 GLN A C 1
ATOM 689 O O . GLN A 1 91 ? 6.457 12.254 19.112 1.00 96.12 91 GLN A O 1
ATOM 694 N N . ILE A 1 92 ? 5.936 10.965 20.895 1.00 96.81 92 ILE A N 1
ATOM 695 C CA . ILE A 1 92 ? 5.099 10.012 20.159 1.00 96.81 92 ILE A CA 1
ATOM 696 C C . ILE A 1 92 ? 3.828 10.725 19.714 1.00 96.81 92 ILE A C 1
ATOM 698 O O . ILE A 1 92 ? 3.530 10.728 18.526 1.00 96.81 92 ILE A O 1
ATOM 702 N N . ASP A 1 93 ? 3.162 11.420 20.642 1.00 97.69 93 ASP A N 1
ATOM 703 C CA . ASP A 1 93 ? 1.908 12.122 20.360 1.00 97.69 93 ASP A CA 1
ATOM 704 C C . ASP A 1 93 ? 2.084 13.142 19.220 1.00 97.69 93 ASP A C 1
ATOM 706 O O . ASP A 1 93 ? 1.323 13.142 18.259 1.00 97.69 93 ASP A O 1
ATOM 710 N N . ALA A 1 94 ? 3.143 13.960 19.267 1.00 96.50 94 ALA A N 1
ATOM 711 C CA . ALA A 1 94 ? 3.417 14.950 18.226 1.00 96.50 94 ALA A CA 1
ATOM 712 C C . ALA A 1 94 ? 3.783 14.324 16.869 1.00 96.50 94 ALA A C 1
ATOM 714 O O . ALA A 1 94 ? 3.386 14.853 15.832 1.00 96.50 94 ALA A O 1
ATOM 715 N N . GLY A 1 95 ? 4.551 13.229 16.862 1.00 94.94 95 GLY A N 1
ATOM 716 C CA . GLY A 1 95 ? 4.890 12.513 15.631 1.00 94.94 95 GLY A CA 1
ATOM 717 C C . GLY A 1 95 ? 3.666 11.849 15.002 1.00 94.94 95 GLY A C 1
ATOM 718 O O . GLY A 1 95 ? 3.475 11.926 13.791 1.00 94.94 95 GLY A O 1
ATOM 719 N N . ALA A 1 96 ? 2.806 11.250 15.826 1.00 96.81 96 ALA A N 1
ATOM 720 C CA . ALA A 1 96 ? 1.601 10.576 15.370 1.00 96.81 96 ALA A CA 1
ATOM 721 C C . ALA A 1 96 ? 0.563 11.583 14.870 1.00 96.81 96 ALA A C 1
ATOM 723 O O . ALA A 1 96 ? -0.002 11.382 13.801 1.00 96.81 96 ALA A O 1
ATOM 724 N N . ASP A 1 97 ? 0.366 12.694 15.584 1.00 95.94 97 ASP A N 1
ATOM 725 C CA . ASP A 1 97 ? -0.510 13.786 15.149 1.00 95.94 97 ASP A CA 1
ATOM 726 C C . ASP A 1 97 ? -0.058 14.378 13.810 1.00 95.94 97 ASP A C 1
ATOM 728 O O . ASP A 1 97 ? -0.901 14.686 12.970 1.00 95.94 97 ASP A O 1
ATOM 732 N N . ALA A 1 98 ? 1.257 14.509 13.589 1.00 93.00 98 ALA A N 1
ATOM 733 C CA . ALA A 1 98 ? 1.790 14.944 12.303 1.00 93.00 98 ALA A CA 1
ATOM 734 C C . ALA A 1 98 ? 1.419 13.949 11.194 1.00 93.00 98 ALA A C 1
ATOM 736 O O . ALA A 1 98 ? 0.800 14.352 10.220 1.00 93.00 98 ALA A O 1
ATOM 737 N N . LEU A 1 99 ? 1.696 12.653 11.385 1.00 93.00 99 LEU A N 1
ATOM 738 C CA . LEU A 1 99 ? 1.373 11.610 10.403 1.00 93.00 99 LEU A CA 1
ATOM 739 C C . LEU A 1 99 ? -0.136 11.433 10.170 1.00 93.00 99 LEU A C 1
ATOM 741 O O . LEU A 1 99 ? -0.533 11.080 9.070 1.00 93.00 99 LEU A O 1
ATOM 745 N N . LEU A 1 100 ? -0.987 11.657 11.175 1.00 93.69 100 LEU A N 1
ATOM 746 C CA . LEU A 1 100 ? -2.449 11.544 11.058 1.00 93.69 100 LEU A CA 1
ATOM 747 C C . LEU A 1 100 ? -3.094 12.746 10.356 1.00 93.69 100 LEU A C 1
ATOM 749 O O . LEU A 1 100 ? -4.202 12.613 9.830 1.00 93.69 100 LEU A O 1
ATOM 753 N N . ALA A 1 101 ? -2.439 13.910 10.387 1.00 86.88 101 ALA A N 1
ATOM 754 C CA . ALA A 1 101 ? -2.914 15.145 9.765 1.00 86.88 101 ALA A CA 1
ATOM 755 C C . ALA A 1 101 ? -2.623 15.233 8.257 1.00 86.88 101 ALA A C 1
ATOM 757 O O . ALA A 1 101 ? -3.106 16.159 7.604 1.00 86.88 101 ALA A O 1
ATOM 758 N N . GLU A 1 102 ? -1.868 14.281 7.711 1.00 67.19 102 GLU A N 1
ATOM 759 C CA . GLU A 1 102 ? -1.551 14.180 6.287 1.00 67.19 102 GLU A CA 1
ATOM 760 C C . GLU A 1 102 ? -2.826 13.840 5.465 1.00 67.19 102 GLU A C 1
ATOM 762 O O . GLU A 1 102 ? -3.655 13.036 5.907 1.00 67.19 102 GLU A O 1
ATOM 767 N N . PRO A 1 103 ? -3.027 14.481 4.290 1.00 65.00 103 PRO A N 1
ATOM 768 C CA . PRO A 1 103 ? -2.035 14.402 3.231 1.00 65.00 103 PRO A CA 1
ATOM 769 C C . PRO A 1 103 ? -1.506 15.766 2.780 1.00 65.00 103 PRO A C 1
ATOM 771 O O . PRO A 1 103 ? -2.216 16.555 2.161 1.00 65.00 103 PRO A O 1
ATOM 774 N N . ALA A 1 104 ? -0.218 16.012 2.996 1.00 51.28 104 ALA A N 1
ATOM 775 C CA . ALA A 1 104 ? 0.653 16.642 2.018 1.00 51.28 104 ALA A CA 1
ATOM 776 C C . ALA A 1 104 ? 2.130 16.475 2.409 1.00 51.28 104 ALA A C 1
ATOM 778 O O . ALA A 1 104 ? 2.686 17.353 3.076 1.00 51.28 104 ALA A O 1
ATOM 779 N N . SER A 1 105 ? 2.823 15.516 1.776 1.00 53.44 105 SER A N 1
ATOM 780 C CA . SER A 1 105 ? 3.976 15.910 0.961 1.00 53.44 105 SER A CA 1
ATOM 781 C C . SER A 1 105 ? 4.462 14.895 -0.098 1.00 53.44 105 SER A C 1
ATOM 783 O O . SER A 1 105 ? 4.130 13.719 -0.031 1.00 53.44 105 SER A O 1
ATOM 785 N N . PRO A 1 106 ? 5.143 15.420 -1.138 1.00 63.81 106 PRO A N 1
ATOM 786 C CA . PRO A 1 106 ? 5.100 15.013 -2.551 1.00 63.81 106 PRO A CA 1
ATOM 787 C C . PRO A 1 106 ? 6.183 13.999 -2.992 1.00 63.81 106 PRO A C 1
ATOM 789 O O . PRO A 1 106 ? 7.098 13.725 -2.215 1.00 63.81 106 PRO A O 1
ATOM 792 N N . PRO A 1 107 ? 6.155 13.566 -4.278 1.00 63.44 107 PRO A N 1
ATOM 793 C CA . PRO A 1 107 ? 5.263 14.052 -5.342 1.00 63.44 107 PRO A CA 1
ATOM 794 C C . PRO A 1 107 ? 4.222 13.059 -5.847 1.00 63.44 107 PRO A C 1
ATOM 796 O O . PRO A 1 107 ? 4.441 12.368 -6.828 1.00 63.44 107 PRO A O 1
ATOM 799 N N . TYR A 1 108 ? 3.020 13.154 -5.275 1.00 77.12 108 TYR A N 1
ATOM 800 C CA . TYR A 1 108 ? 1.794 12.662 -5.902 1.00 77.12 108 TYR A CA 1
ATOM 801 C C . TYR A 1 108 ? 1.246 13.674 -6.912 1.00 77.12 108 TYR A C 1
ATOM 803 O O . TYR A 1 108 ? 1.301 14.895 -6.712 1.00 77.12 108 TYR A O 1
ATOM 811 N N . SER A 1 109 ? 0.657 13.168 -7.988 1.00 84.25 109 SER A N 1
ATOM 812 C CA . SER A 1 109 ? -0.168 13.937 -8.913 1.00 84.25 109 SER A CA 1
ATOM 813 C C . SER A 1 109 ? -1.430 14.476 -8.224 1.00 84.25 109 SER A C 1
ATOM 815 O O . SER A 1 109 ? -1.894 13.973 -7.200 1.00 84.25 109 SER A O 1
ATOM 817 N N . ALA A 1 110 ? -2.058 15.496 -8.819 1.00 87.12 110 ALA A N 1
ATOM 818 C CA . ALA A 1 110 ? -3.331 16.020 -8.314 1.00 87.12 110 ALA A CA 1
ATOM 819 C C . ALA A 1 110 ? -4.455 14.962 -8.318 1.00 87.12 110 ALA A C 1
ATOM 821 O O . ALA A 1 110 ? -5.376 15.035 -7.507 1.00 87.12 110 ALA A O 1
ATOM 822 N N . SER A 1 111 ? -4.391 13.990 -9.233 1.00 88.12 111 SER A N 1
ATOM 823 C CA . SER A 1 111 ? -5.321 12.862 -9.292 1.00 88.12 111 SER A CA 1
ATOM 824 C C . SER A 1 111 ? -5.128 11.888 -8.132 1.00 88.12 111 SER A C 1
ATOM 826 O O . SER A 1 111 ? -6.124 11.466 -7.556 1.00 88.12 111 SER A O 1
ATOM 828 N N . GLU A 1 112 ? -3.889 11.576 -7.754 1.00 88.81 112 GLU A N 1
ATOM 829 C CA . GLU A 1 112 ? -3.589 10.726 -6.591 1.00 88.81 112 GLU A CA 1
ATOM 830 C C . GLU A 1 112 ? -3.985 11.406 -5.285 1.00 88.81 112 GLU A C 1
ATOM 832 O O . GLU A 1 112 ? -4.664 10.798 -4.465 1.00 88.81 112 GLU A O 1
ATOM 837 N N . ALA A 1 113 ? -3.672 12.696 -5.127 1.00 88.25 113 ALA A N 1
ATOM 838 C CA . ALA A 1 113 ? -4.102 13.456 -3.954 1.00 88.25 113 ALA A CA 1
ATOM 839 C C . ALA A 1 113 ? -5.632 13.414 -3.780 1.00 88.25 113 ALA A C 1
ATOM 841 O O . ALA A 1 113 ? -6.131 13.140 -2.693 1.00 88.25 113 ALA A O 1
ATOM 842 N N . ALA A 1 114 ? -6.386 13.592 -4.872 1.00 89.56 114 ALA A N 1
ATOM 843 C CA . ALA A 1 114 ? -7.844 13.495 -4.839 1.00 89.56 114 ALA A CA 1
ATOM 844 C C . ALA A 1 114 ? -8.356 12.077 -4.508 1.00 89.56 114 ALA A C 1
ATOM 846 O O . ALA A 1 114 ? -9.423 11.945 -3.906 1.00 89.56 114 ALA A O 1
ATOM 847 N N . LEU A 1 115 ? -7.630 11.023 -4.901 1.00 91.12 115 LEU A N 1
ATOM 848 C CA . LEU A 1 115 ? -7.950 9.645 -4.516 1.00 91.12 115 LEU A CA 1
ATOM 849 C C . LEU A 1 115 ? -7.718 9.416 -3.021 1.00 91.12 115 LEU A C 1
ATOM 851 O O . LEU A 1 115 ? -8.594 8.870 -2.353 1.00 91.12 115 LEU A O 1
ATOM 855 N N . PHE A 1 116 ? -6.581 9.871 -2.494 1.00 91.94 116 PHE A N 1
ATOM 856 C CA . PHE A 1 116 ? -6.258 9.752 -1.073 1.00 91.94 116 PHE A CA 1
ATOM 857 C C . PHE A 1 116 ? -7.282 10.493 -0.209 1.00 91.94 116 PHE A C 1
ATOM 859 O O . PHE A 1 116 ? -7.802 9.918 0.747 1.00 91.94 116 PHE A O 1
ATOM 866 N N . ASP A 1 117 ? -7.670 11.709 -0.607 1.00 91.62 117 ASP A N 1
ATOM 867 C CA . ASP A 1 117 ? -8.717 12.490 0.061 1.00 91.62 117 ASP A CA 1
ATOM 868 C C . ASP A 1 117 ? -10.067 11.750 0.095 1.00 91.62 117 ASP A C 1
ATOM 870 O O . ASP A 1 117 ? -10.781 11.787 1.100 1.00 91.62 117 ASP A O 1
ATOM 874 N N . ALA A 1 118 ? -10.424 11.027 -0.975 1.00 93.06 118 ALA A N 1
ATOM 875 C CA . ALA A 1 118 ? -11.652 10.225 -1.024 1.00 93.06 118 ALA A CA 1
ATOM 876 C C . ALA A 1 118 ? -11.652 9.056 -0.018 1.00 93.06 118 ALA A C 1
ATOM 878 O O . ALA A 1 118 ? -12.716 8.529 0.327 1.00 93.06 118 ALA A O 1
ATOM 879 N N . GLY A 1 119 ? -10.474 8.682 0.490 1.00 95.31 119 GLY A N 1
ATOM 880 C CA . GLY A 1 119 ? -10.276 7.709 1.560 1.00 95.31 119 GLY A CA 1
ATOM 881 C C . GLY A 1 119 ? -10.834 8.120 2.924 1.00 95.31 119 GLY A C 1
ATOM 882 O O . GLY A 1 119 ? -10.921 7.284 3.829 1.00 95.31 119 GLY A O 1
ATOM 883 N N . PHE A 1 120 ? -11.244 9.379 3.079 1.00 96.00 120 PHE A N 1
ATOM 884 C CA . PHE A 1 120 ? -11.736 9.947 4.328 1.00 96.00 120 PHE A CA 1
ATOM 885 C C . PHE A 1 120 ? -13.213 10.329 4.202 1.00 96.00 120 PHE A C 1
ATOM 887 O O . PHE A 1 120 ? -13.617 11.078 3.314 1.00 96.00 120 PHE A O 1
ATOM 894 N N . GLY A 1 121 ? -14.056 9.840 5.111 1.00 95.62 121 GLY A N 1
ATOM 895 C CA . GLY A 1 121 ? -15.492 10.097 5.028 1.00 95.62 121 GLY A CA 1
ATOM 896 C C . GLY A 1 121 ? -16.290 9.685 6.256 1.00 95.62 121 GLY A C 1
ATOM 897 O O . GLY A 1 121 ? -15.753 9.340 7.303 1.00 95.62 121 GLY A O 1
ATOM 898 N N . ASN A 1 122 ? -17.613 9.745 6.128 1.00 94.94 122 ASN A N 1
ATOM 899 C CA . ASN A 1 122 ? -18.556 9.270 7.133 1.00 94.94 122 ASN A CA 1
ATOM 900 C C . ASN A 1 122 ? -19.834 8.783 6.420 1.00 94.94 122 ASN A C 1
ATOM 902 O O . ASN A 1 122 ? -20.477 9.591 5.744 1.00 94.94 122 ASN A O 1
ATOM 906 N N . PRO A 1 123 ? -20.223 7.499 6.536 1.00 96.19 123 PRO A N 1
ATOM 907 C CA . PRO A 1 123 ? -19.616 6.449 7.366 1.00 96.19 123 PRO A CA 1
ATOM 908 C C . PRO A 1 123 ? -18.241 5.966 6.864 1.00 96.19 123 PRO A C 1
ATOM 910 O O . PRO A 1 123 ? -18.038 5.837 5.661 1.00 96.19 123 PRO A O 1
ATOM 913 N N . TYR A 1 124 ? -17.339 5.638 7.796 1.00 97.81 124 TYR A N 1
ATOM 914 C CA . TYR A 1 124 ? -15.974 5.136 7.551 1.00 97.81 124 TYR A CA 1
ATOM 915 C C . TYR A 1 124 ? -15.789 3.684 8.006 1.00 97.81 124 TYR A C 1
ATOM 917 O O . TYR A 1 124 ? -16.557 3.194 8.841 1.00 97.81 124 TYR A O 1
ATOM 925 N N . LEU A 1 125 ? -14.772 2.993 7.484 1.00 98.69 125 LEU A N 1
ATOM 926 C CA . LEU A 1 125 ? -14.541 1.574 7.765 1.00 98.69 125 LEU A CA 1
ATOM 927 C C . LEU A 1 125 ? -13.767 1.308 9.064 1.00 98.69 125 LEU A C 1
ATOM 929 O O . LEU A 1 125 ? -14.252 0.550 9.902 1.00 98.69 125 LEU A O 1
ATOM 933 N N . VAL A 1 126 ? -12.579 1.890 9.226 1.00 98.69 126 VAL A N 1
ATOM 934 C CA . VAL A 1 126 ? -11.639 1.612 10.326 1.00 98.69 126 VAL A CA 1
ATOM 935 C C . VAL A 1 126 ? -11.787 2.654 11.432 1.00 98.69 126 VAL A C 1
ATOM 937 O O . VAL A 1 126 ? -11.810 3.854 11.175 1.00 98.69 126 VAL A O 1
ATOM 940 N N . ASN A 1 127 ? -11.875 2.198 12.681 1.00 98.50 127 ASN A N 1
ATOM 941 C CA . ASN A 1 127 ? -12.009 3.061 13.848 1.00 98.50 127 ASN A CA 1
ATOM 942 C C . ASN A 1 127 ? -10.795 3.966 14.043 1.00 98.50 127 ASN A C 1
ATOM 944 O O . ASN A 1 127 ? -9.653 3.506 14.013 1.00 98.50 127 ASN A O 1
ATOM 948 N N . ASN A 1 128 ? -11.057 5.225 14.403 1.00 97.69 128 ASN A N 1
ATOM 949 C CA . ASN A 1 128 ? -10.016 6.180 14.781 1.00 97.69 128 ASN A CA 1
ATOM 950 C C . ASN A 1 128 ? -9.117 5.649 15.902 1.00 97.69 128 ASN A C 1
ATOM 952 O O . ASN A 1 128 ? -7.905 5.795 15.817 1.00 97.69 128 ASN A O 1
ATOM 956 N N . THR A 1 129 ? -9.673 4.969 16.912 1.00 98.06 129 THR A N 1
ATOM 957 C CA . THR A 1 129 ? -8.867 4.358 17.984 1.00 98.06 129 THR A CA 1
ATOM 958 C C . THR A 1 129 ? -7.860 3.341 17.445 1.00 98.06 129 THR A C 1
ATOM 960 O O . THR A 1 129 ? -6.718 3.335 17.893 1.00 98.06 129 THR A O 1
ATOM 963 N N . TYR A 1 130 ? -8.250 2.520 16.465 1.00 98.62 130 TYR A N 1
ATOM 964 C CA . TYR A 1 130 ? -7.350 1.538 15.862 1.00 98.62 130 TYR A CA 1
ATOM 965 C C . TYR A 1 130 ? -6.284 2.211 14.993 1.00 98.62 130 TYR A C 1
ATOM 967 O O . TYR A 1 130 ? -5.106 1.875 15.094 1.00 98.62 130 TYR A O 1
ATOM 975 N N . ARG A 1 131 ? -6.684 3.199 14.177 1.00 98.06 131 ARG A N 1
ATOM 976 C CA . ARG A 1 131 ? -5.753 3.984 13.354 1.00 98.06 131 ARG A CA 1
ATOM 977 C C . ARG A 1 131 ? -4.708 4.696 14.217 1.00 98.06 131 ARG A C 1
ATOM 979 O O . ARG A 1 131 ? -3.528 4.593 13.916 1.00 98.06 131 ARG A O 1
ATOM 986 N N . VAL A 1 132 ? -5.120 5.349 15.306 1.00 98.44 132 VAL A N 1
ATOM 987 C CA . VAL A 1 132 ? -4.203 6.021 16.246 1.00 98.44 132 VAL A CA 1
ATOM 988 C C . VAL A 1 132 ? -3.219 5.022 16.851 1.00 98.44 132 VAL A C 1
ATOM 990 O O . VAL A 1 132 ? -2.022 5.237 16.750 1.00 98.44 132 VAL A O 1
ATOM 993 N N . GLN A 1 133 ? -3.685 3.881 17.371 1.00 98.38 133 GLN A N 1
ATOM 994 C CA . GLN A 1 133 ? -2.793 2.853 17.931 1.00 98.38 133 GLN A CA 1
ATOM 995 C C . GLN A 1 133 ? -1.792 2.298 16.910 1.00 98.38 133 GLN A C 1
ATOM 997 O O . GLN A 1 133 ? -0.665 1.958 17.266 1.00 98.38 133 GLN A O 1
ATOM 1002 N N . TYR A 1 134 ? -2.208 2.164 15.649 1.00 98.31 134 TYR A N 1
ATOM 1003 C CA . TYR A 1 134 ? -1.322 1.757 14.565 1.00 98.31 134 TYR A CA 1
ATOM 1004 C C . TYR A 1 134 ? -0.234 2.812 14.321 1.00 98.31 134 TYR A C 1
ATOM 1006 O O . TYR A 1 134 ? 0.943 2.465 14.238 1.00 98.31 134 TYR A O 1
ATOM 1014 N N . VAL A 1 135 ? -0.619 4.089 14.212 1.00 97.88 135 VAL A N 1
ATOM 1015 C CA . VAL A 1 135 ? 0.311 5.189 13.919 1.00 97.88 135 VAL A CA 1
ATOM 1016 C C . VAL A 1 135 ? 1.233 5.484 15.105 1.00 97.88 135 VAL A C 1
ATOM 1018 O O . VAL A 1 135 ? 2.423 5.687 14.889 1.00 97.88 135 VAL A O 1
ATOM 1021 N N . ASP A 1 136 ? 0.746 5.407 16.344 1.00 98.38 136 ASP A N 1
ATOM 1022 C CA . ASP A 1 136 ? 1.573 5.510 17.555 1.00 98.38 136 ASP A CA 1
ATOM 1023 C C . ASP A 1 136 ? 2.696 4.463 17.541 1.00 98.38 136 ASP A C 1
ATOM 1025 O O . ASP A 1 136 ? 3.871 4.788 17.722 1.00 98.38 136 ASP A O 1
ATOM 1029 N N . ASP A 1 137 ? 2.349 3.207 17.239 1.00 98.38 137 ASP A N 1
ATOM 1030 C CA . ASP A 1 137 ? 3.331 2.136 17.079 1.00 98.38 137 ASP A CA 1
ATOM 1031 C C . ASP A 1 137 ? 4.267 2.398 15.889 1.00 98.38 137 ASP A C 1
ATOM 1033 O O . ASP A 1 137 ? 5.425 1.988 15.913 1.00 98.38 137 ASP A O 1
ATOM 1037 N N . ALA A 1 138 ? 3.811 3.070 14.831 1.00 96.56 138 ALA A N 1
ATOM 1038 C CA . ALA A 1 138 ? 4.664 3.429 13.700 1.00 96.56 138 ALA A CA 1
ATOM 1039 C C . ALA A 1 138 ? 5.668 4.536 14.016 1.00 96.56 138 ALA A C 1
ATOM 1041 O O . ALA A 1 138 ? 6.777 4.504 13.492 1.00 96.56 138 ALA A O 1
ATOM 1042 N N . VAL A 1 139 ? 5.331 5.454 14.915 1.00 96.69 139 VAL A N 1
ATOM 1043 C CA . VAL A 1 139 ? 6.274 6.459 15.415 1.00 96.69 139 VAL A CA 1
ATOM 1044 C C . VAL A 1 139 ? 7.292 5.832 16.365 1.00 96.69 139 VAL A C 1
ATOM 1046 O O . VAL A 1 139 ? 8.479 6.140 16.285 1.00 96.69 139 VAL A O 1
ATOM 1049 N N . GLU A 1 140 ? 6.856 4.935 17.254 1.00 96.75 140 GLU A N 1
ATOM 1050 C CA . GLU A 1 140 ? 7.748 4.265 18.210 1.00 96.75 140 GLU A CA 1
ATOM 1051 C C . GLU A 1 140 ? 8.630 3.190 17.545 1.00 96.75 140 GLU A C 1
ATOM 1053 O O . GLU A 1 140 ? 9.807 3.042 17.877 1.00 96.75 140 GLU A O 1
ATOM 1058 N N . ASN A 1 141 ? 8.076 2.463 16.572 1.00 96.88 141 ASN A N 1
ATOM 1059 C CA . ASN A 1 141 ? 8.731 1.410 15.799 1.00 96.88 141 ASN A CA 1
ATOM 1060 C C . ASN A 1 141 ? 8.608 1.710 14.292 1.00 96.88 141 ASN A C 1
ATOM 1062 O O . ASN A 1 141 ? 7.779 1.083 13.612 1.00 96.88 141 ASN A O 1
ATOM 1066 N N . PRO A 1 142 ? 9.406 2.651 13.758 1.00 95.44 142 PRO A N 1
ATOM 1067 C CA . PRO A 1 142 ? 9.307 3.072 12.364 1.00 95.44 142 PRO A CA 1
ATOM 1068 C C . PRO A 1 142 ? 9.791 1.994 11.398 1.00 95.44 142 PRO A C 1
ATOM 1070 O O . PRO A 1 142 ? 10.750 1.277 11.679 1.00 95.44 142 PRO A O 1
ATOM 1073 N N . ASP A 1 143 ? 9.125 1.899 10.249 1.00 95.44 143 ASP A N 1
ATOM 1074 C CA . ASP A 1 143 ? 9.703 1.310 9.041 1.00 95.44 143 ASP A CA 1
ATOM 1075 C C . ASP A 1 143 ? 10.459 2.423 8.306 1.00 95.44 143 ASP A C 1
ATOM 1077 O O . ASP A 1 143 ? 9.855 3.437 7.945 1.00 95.44 143 ASP A O 1
ATOM 1081 N N . GLU A 1 144 ? 11.777 2.283 8.144 1.00 94.44 144 GLU A N 1
ATOM 1082 C CA . GLU A 1 144 ? 12.604 3.366 7.594 1.00 94.44 144 GLU A CA 1
ATOM 1083 C C . GLU A 1 144 ? 12.215 3.704 6.152 1.00 94.44 144 GLU A C 1
ATOM 1085 O O . GLU A 1 144 ? 12.210 4.880 5.792 1.00 94.44 144 GLU A O 1
ATOM 1090 N N . ALA A 1 145 ? 11.773 2.717 5.365 1.00 94.19 145 ALA A N 1
ATOM 1091 C CA . ALA A 1 145 ? 11.404 2.947 3.974 1.00 94.19 145 ALA A CA 1
ATOM 1092 C C . ALA A 1 145 ? 10.130 3.793 3.891 1.00 94.19 145 ALA A C 1
ATOM 1094 O O . ALA A 1 145 ? 10.082 4.784 3.162 1.00 94.19 145 ALA A O 1
ATOM 1095 N N . ALA A 1 146 ? 9.122 3.466 4.708 1.00 92.94 146 ALA A N 1
ATOM 1096 C CA . ALA A 1 146 ? 7.899 4.261 4.791 1.00 92.94 146 ALA A CA 1
ATOM 1097 C C . ALA A 1 146 ? 8.188 5.691 5.262 1.00 92.94 146 ALA A C 1
ATOM 1099 O O . ALA A 1 146 ? 7.650 6.641 4.697 1.00 92.94 146 ALA A O 1
ATOM 1100 N N . MET A 1 147 ? 9.065 5.851 6.261 1.00 92.38 147 MET A N 1
ATOM 1101 C CA . MET A 1 147 ? 9.453 7.168 6.770 1.00 92.38 147 MET A CA 1
ATOM 1102 C C . MET A 1 147 ? 10.253 7.977 5.747 1.00 92.38 147 MET A C 1
ATOM 1104 O O . MET A 1 147 ? 10.093 9.191 5.684 1.00 92.38 147 MET A O 1
ATOM 1108 N N . THR A 1 148 ? 11.076 7.350 4.916 1.00 92.00 148 THR A N 1
ATOM 1109 C CA . THR A 1 148 ? 11.782 8.051 3.839 1.00 92.00 148 THR A CA 1
ATOM 1110 C C . THR A 1 148 ? 10.811 8.503 2.749 1.00 92.00 148 THR A C 1
ATOM 1112 O O . THR A 1 148 ? 10.813 9.681 2.384 1.00 92.00 148 THR A O 1
ATOM 1115 N N . VAL A 1 149 ? 9.929 7.611 2.289 1.00 90.31 149 VAL A N 1
ATOM 1116 C CA . VAL A 1 149 ? 8.974 7.899 1.206 1.00 90.31 149 VAL A CA 1
ATOM 1117 C C . VAL A 1 149 ? 7.951 8.962 1.611 1.00 90.31 149 VAL A C 1
ATOM 1119 O O . VAL A 1 149 ? 7.738 9.906 0.855 1.00 90.31 149 VAL A O 1
ATOM 1122 N N . ILE A 1 150 ? 7.368 8.888 2.816 1.00 87.81 150 ILE A N 1
ATOM 1123 C CA . ILE A 1 150 ? 6.363 9.874 3.271 1.00 87.81 150 ILE A CA 1
ATOM 1124 C C . ILE A 1 150 ? 6.928 11.304 3.361 1.00 87.81 150 ILE A C 1
ATOM 1126 O O . ILE A 1 150 ? 6.179 12.273 3.266 1.00 87.81 150 ILE A O 1
ATOM 1130 N N . HIS A 1 151 ? 8.250 11.455 3.499 1.00 87.31 151 HIS A N 1
ATOM 1131 C CA . HIS A 1 151 ? 8.937 12.751 3.512 1.00 87.31 151 HIS A CA 1
ATOM 1132 C C . HIS A 1 151 ? 9.521 13.149 2.140 1.00 87.31 151 HIS A C 1
ATOM 1134 O O . HIS A 1 151 ? 10.280 14.119 2.058 1.00 87.31 151 HIS A O 1
ATOM 1140 N N . GLY A 1 152 ? 9.184 12.424 1.066 1.00 86.12 152 GLY A N 1
ATOM 1141 C CA . GLY A 1 152 ? 9.643 12.698 -0.300 1.00 86.12 152 GLY A CA 1
ATOM 1142 C C . GLY A 1 152 ? 11.115 12.355 -0.551 1.00 86.12 152 GLY A C 1
ATOM 1143 O O . GLY A 1 152 ? 11.746 12.936 -1.437 1.00 86.12 152 GLY A O 1
ATOM 1144 N N . GLY A 1 153 ? 11.698 11.469 0.261 1.00 88.00 153 GLY A N 1
ATOM 1145 C CA . GLY A 1 153 ? 13.056 10.968 0.066 1.00 88.00 153 GLY A CA 1
ATOM 1146 C C . GLY A 1 153 ? 13.122 9.875 -1.002 1.00 88.00 153 GLY A C 1
ATOM 1147 O O . GLY A 1 153 ? 12.162 9.143 -1.214 1.00 88.00 153 GLY A O 1
ATOM 1148 N N . THR A 1 154 ? 14.277 9.743 -1.658 1.00 88.31 154 THR A N 1
ATOM 1149 C CA . THR A 1 154 ? 14.580 8.603 -2.540 1.00 88.31 154 THR A CA 1
ATOM 1150 C C . THR A 1 154 ? 15.184 7.470 -1.724 1.00 88.31 154 THR A C 1
ATOM 1152 O O . THR A 1 154 ? 16.174 7.696 -1.020 1.00 88.31 154 THR A O 1
ATOM 1155 N N . LEU A 1 155 ? 14.637 6.262 -1.859 1.00 92.06 155 LEU A N 1
ATOM 1156 C CA . LEU A 1 155 ? 15.126 5.091 -1.140 1.00 92.06 155 LEU A CA 1
ATOM 1157 C C . LEU A 1 155 ? 16.545 4.700 -1.569 1.00 92.06 155 LEU A C 1
ATOM 1159 O O . LEU A 1 155 ? 16.889 4.650 -2.752 1.00 92.06 155 LEU A O 1
ATOM 1163 N N . ASN A 1 156 ? 17.379 4.363 -0.590 1.00 92.38 156 ASN A N 1
ATOM 1164 C CA . ASN A 1 156 ? 18.644 3.669 -0.802 1.00 92.38 156 ASN A CA 1
ATOM 1165 C C . ASN A 1 156 ? 18.819 2.532 0.216 1.00 92.38 156 ASN A C 1
ATOM 1167 O O . ASN A 1 156 ? 17.999 2.337 1.109 1.00 92.38 156 ASN A O 1
ATOM 1171 N N . SER A 1 157 ? 19.907 1.767 0.103 1.00 91.19 157 SER A N 1
ATOM 1172 C CA . SER A 1 157 ? 20.169 0.616 0.980 1.00 91.19 157 SER A CA 1
ATOM 1173 C C . SER A 1 157 ? 20.319 0.968 2.470 1.00 91.19 157 SER A C 1
ATOM 1175 O O . SER A 1 157 ? 20.404 0.070 3.301 1.00 91.19 157 SER A O 1
ATOM 1177 N N . GLY A 1 158 ? 20.434 2.252 2.815 1.00 92.25 158 GLY A N 1
ATOM 1178 C CA . GLY A 1 158 ? 20.442 2.752 4.188 1.00 92.25 158 GLY A CA 1
ATOM 1179 C C . GLY A 1 158 ? 19.057 3.054 4.763 1.00 92.25 158 GLY A C 1
ATOM 1180 O O . GLY A 1 158 ? 18.990 3.322 5.954 1.00 92.25 158 GLY A O 1
ATOM 1181 N N . ASP A 1 159 ? 17.994 2.992 3.955 1.00 92.81 159 ASP A N 1
ATOM 1182 C CA . ASP A 1 159 ? 16.628 3.379 4.341 1.00 92.81 159 ASP A CA 1
ATOM 1183 C C . ASP A 1 159 ? 15.667 2.180 4.407 1.00 92.81 159 ASP A C 1
ATOM 1185 O O . ASP A 1 159 ? 14.456 2.358 4.422 1.00 92.81 159 ASP A O 1
ATOM 1189 N N . ILE A 1 160 ? 16.167 0.942 4.373 1.00 92.00 160 ILE A N 1
ATOM 1190 C CA . ILE A 1 160 ? 15.323 -0.257 4.217 1.00 92.00 160 ILE A CA 1
ATOM 1191 C C . ILE A 1 160 ? 15.045 -1.005 5.524 1.00 92.00 160 ILE A C 1
ATOM 1193 O O . ILE A 1 160 ? 14.403 -2.060 5.495 1.00 92.00 160 ILE A O 1
ATOM 1197 N N . ALA A 1 161 ? 15.489 -0.487 6.677 1.00 91.94 161 ALA A N 1
ATOM 1198 C CA . ALA A 1 161 ? 15.330 -1.207 7.932 1.00 91.94 161 ALA A CA 1
ATOM 1199 C C . ALA A 1 161 ? 13.849 -1.378 8.310 1.00 91.94 161 ALA A C 1
ATOM 1201 O O . ALA A 1 161 ? 13.059 -0.433 8.371 1.00 91.94 161 ALA A O 1
ATOM 1202 N N . LEU A 1 162 ? 13.490 -2.626 8.614 1.00 92.00 162 LEU A N 1
ATOM 1203 C CA . LEU A 1 162 ? 12.179 -2.982 9.142 1.00 92.00 162 LEU A CA 1
ATOM 1204 C C . LEU A 1 162 ? 11.993 -2.446 10.562 1.00 92.00 162 LEU A C 1
ATOM 1206 O O . LEU A 1 162 ? 12.928 -2.424 11.366 1.00 92.00 162 LEU A O 1
ATOM 1210 N N . ALA A 1 163 ? 10.740 -2.177 10.927 1.00 91.06 163 ALA A N 1
ATOM 1211 C CA . ALA A 1 163 ? 10.383 -1.838 12.300 1.00 91.06 163 ALA A CA 1
ATOM 1212 C C . ALA A 1 163 ? 10.902 -2.866 13.309 1.00 91.06 163 ALA A C 1
ATOM 1214 O O . ALA A 1 163 ? 10.646 -4.073 13.202 1.00 91.06 163 ALA A O 1
ATOM 1215 N N . THR A 1 164 ? 11.610 -2.383 14.330 1.00 90.00 164 THR A N 1
ATOM 1216 C CA . THR A 1 164 ? 12.362 -3.250 15.244 1.00 90.00 164 THR A CA 1
ATOM 1217 C C . THR A 1 164 ? 11.447 -4.146 16.083 1.00 90.00 164 THR A C 1
ATOM 1219 O O . THR A 1 164 ? 11.606 -5.370 16.049 1.00 90.00 164 THR A O 1
ATOM 1222 N N . ALA A 1 165 ? 10.461 -3.584 16.789 1.00 95.12 165 ALA A N 1
ATOM 1223 C CA . ALA A 1 165 ? 9.611 -4.333 17.717 1.00 95.12 165 ALA A CA 1
ATOM 1224 C C . ALA A 1 165 ? 8.151 -3.831 17.717 1.00 95.12 165 ALA A C 1
ATOM 1226 O O . ALA A 1 165 ? 7.681 -3.327 18.734 1.00 95.12 165 ALA A O 1
ATOM 1227 N N . PRO A 1 166 ? 7.422 -3.977 16.595 1.00 96.31 166 PRO A N 1
ATOM 1228 C CA . PRO A 1 166 ? 6.043 -3.506 16.498 1.00 96.31 166 PRO A CA 1
ATOM 1229 C C . PRO A 1 166 ? 5.127 -4.130 17.553 1.00 96.31 166 PRO A C 1
ATOM 1231 O O . PRO A 1 166 ? 5.195 -5.334 17.831 1.00 96.31 166 PRO A O 1
ATOM 1234 N N . ILE A 1 167 ? 4.239 -3.308 18.097 1.00 96.81 167 ILE A N 1
ATOM 1235 C CA . ILE A 1 167 ? 3.296 -3.686 19.152 1.00 96.81 167 ILE A CA 1
ATOM 1236 C C . ILE A 1 167 ? 1.904 -3.958 18.574 1.00 96.81 167 ILE A C 1
ATOM 1238 O O . ILE A 1 167 ? 1.219 -4.868 19.042 1.00 96.81 167 ILE A O 1
ATOM 1242 N N . ASN A 1 168 ? 1.481 -3.211 17.549 1.00 98.00 168 ASN A N 1
ATOM 1243 C CA . ASN A 1 168 ? 0.183 -3.422 16.918 1.00 98.00 168 ASN A CA 1
ATOM 1244 C C . ASN A 1 168 ? 0.169 -4.774 16.178 1.00 98.00 168 ASN A C 1
ATOM 1246 O O . ASN A 1 168 ? 1.075 -5.061 15.395 1.00 98.00 168 ASN A O 1
ATOM 1250 N N . GLY A 1 169 ? -0.856 -5.604 16.407 1.00 98.19 169 GLY A N 1
ATOM 1251 C CA . GLY A 1 169 ? -0.929 -6.958 15.844 1.00 98.19 169 GLY A CA 1
ATOM 1252 C C . GLY A 1 169 ? -0.887 -6.991 14.315 1.00 98.19 169 GLY A C 1
ATOM 1253 O O . GLY A 1 169 ? -0.108 -7.742 13.738 1.00 98.19 169 GLY A O 1
ATOM 1254 N N . LEU A 1 170 ? -1.612 -6.089 13.644 1.00 97.94 170 LEU A N 1
ATOM 1255 C CA . LEU A 1 170 ? -1.557 -5.978 12.183 1.00 97.94 170 LEU A CA 1
ATOM 1256 C C . LEU A 1 170 ? -0.147 -5.614 11.702 1.00 97.94 170 LEU A C 1
ATOM 1258 O O . LEU A 1 170 ? 0.349 -6.190 10.734 1.00 97.94 170 LEU A O 1
ATOM 1262 N N . ARG A 1 171 ? 0.536 -4.704 12.406 1.00 97.75 171 ARG A N 1
ATOM 1263 C CA . ARG A 1 171 ? 1.933 -4.357 12.108 1.00 97.75 171 ARG A CA 1
ATOM 1264 C C . ARG A 1 171 ? 2.858 -5.556 12.328 1.00 97.75 171 ARG A C 1
ATOM 1266 O O . ARG A 1 171 ? 3.738 -5.798 11.499 1.00 97.75 171 ARG A O 1
ATOM 1273 N N . GLN A 1 172 ? 2.697 -6.320 13.406 1.00 97.50 172 GLN A N 1
ATOM 1274 C CA . GLN A 1 172 ? 3.468 -7.552 13.635 1.00 97.50 172 GLN A CA 1
ATOM 1275 C C . GLN A 1 172 ? 3.317 -8.527 12.466 1.00 97.50 172 GLN A C 1
ATOM 1277 O O . GLN A 1 172 ? 4.316 -9.032 11.956 1.00 97.50 172 GLN A O 1
ATOM 1282 N N . ASP A 1 173 ? 2.096 -8.709 11.983 1.00 97.25 173 ASP A N 1
ATOM 1283 C CA . ASP A 1 173 ? 1.796 -9.656 10.915 1.00 97.25 173 ASP A CA 1
ATOM 1284 C C . ASP A 1 173 ? 2.333 -9.177 9.563 1.00 97.25 173 ASP A C 1
ATOM 1286 O O . ASP A 1 173 ? 2.929 -9.962 8.823 1.00 97.25 173 ASP A O 1
ATOM 1290 N N . PHE A 1 174 ? 2.236 -7.876 9.268 1.00 96.00 174 PHE A N 1
ATOM 1291 C CA . PHE A 1 174 ? 2.925 -7.283 8.121 1.00 96.00 174 PHE A CA 1
ATOM 1292 C C . PHE A 1 174 ? 4.433 -7.474 8.205 1.00 96.00 174 PHE A C 1
ATOM 1294 O O . PHE A 1 174 ? 5.041 -7.856 7.212 1.00 96.00 174 PHE A O 1
ATOM 1301 N N . LYS A 1 175 ? 5.037 -7.275 9.387 1.00 93.81 175 LYS A N 1
ATOM 1302 C CA . LYS A 1 175 ? 6.466 -7.547 9.571 1.00 93.81 175 LYS A CA 1
ATOM 1303 C C . LYS A 1 175 ? 6.772 -8.996 9.230 1.00 93.81 175 LYS A C 1
ATOM 1305 O O . LYS A 1 175 ? 7.718 -9.211 8.501 1.00 93.81 175 LYS A O 1
ATOM 1310 N N . LEU A 1 176 ? 6.007 -9.971 9.723 1.00 93.69 176 LEU A N 1
ATOM 1311 C CA . LEU A 1 176 ? 6.259 -11.397 9.471 1.00 93.69 176 LEU A CA 1
ATOM 1312 C C . LEU A 1 176 ? 6.161 -11.785 7.989 1.00 93.69 176 LEU A C 1
ATOM 1314 O O . LEU A 1 176 ? 6.866 -12.696 7.559 1.00 93.69 176 LEU A O 1
ATOM 1318 N N . ASN A 1 177 ? 5.312 -11.099 7.223 1.00 93.06 177 ASN A N 1
ATOM 1319 C CA . ASN A 1 177 ? 5.084 -11.365 5.801 1.00 93.06 177 ASN A CA 1
ATOM 1320 C C . ASN A 1 177 ? 5.887 -10.448 4.862 1.00 93.06 177 ASN A C 1
ATOM 1322 O O . ASN A 1 177 ? 5.734 -10.541 3.644 1.00 93.06 177 ASN A O 1
ATOM 1326 N N . ASP A 1 178 ? 6.737 -9.574 5.403 1.00 93.19 178 ASP A N 1
ATOM 1327 C CA . ASP A 1 178 ? 7.584 -8.694 4.605 1.00 93.19 178 ASP A CA 1
ATOM 1328 C C . ASP A 1 178 ? 8.751 -9.474 3.981 1.00 93.19 178 ASP A C 1
ATOM 1330 O O . ASP A 1 178 ? 9.434 -10.258 4.648 1.00 93.19 178 ASP A O 1
ATOM 1334 N N . MET A 1 179 ? 8.994 -9.249 2.689 1.00 91.00 179 MET A N 1
ATOM 1335 C CA . MET A 1 179 ? 10.019 -9.964 1.927 1.00 91.00 179 MET A CA 1
ATOM 1336 C C . MET A 1 179 ? 11.442 -9.481 2.213 1.00 91.00 179 MET A C 1
ATOM 1338 O O . MET A 1 179 ? 12.380 -10.173 1.826 1.00 91.00 179 MET A O 1
ATOM 1342 N N . ARG A 1 180 ? 11.626 -8.362 2.926 1.00 91.06 180 ARG A N 1
ATOM 1343 C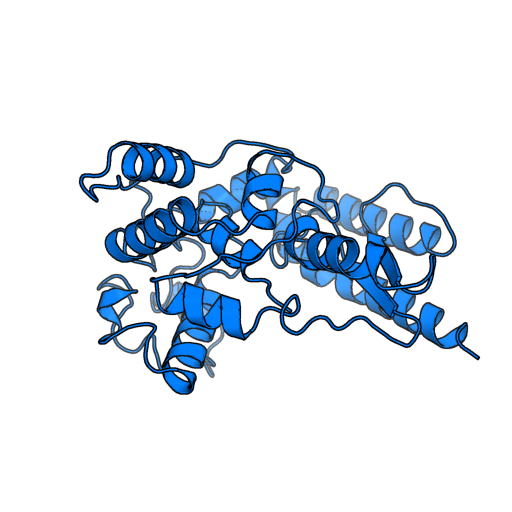 CA . ARG A 1 180 ? 12.933 -7.954 3.472 1.00 91.06 180 ARG A CA 1
ATOM 1344 C C . ARG A 1 180 ? 13.412 -8.874 4.601 1.00 91.06 180 ARG A C 1
ATOM 1346 O O . ARG A 1 180 ? 14.570 -8.831 5.009 1.00 91.06 180 ARG A O 1
ATOM 1353 N N . ASN A 1 181 ? 12.543 -9.736 5.135 1.00 81.00 181 ASN A N 1
ATOM 1354 C CA . ASN A 1 181 ? 12.959 -10.710 6.135 1.00 81.00 181 ASN A CA 1
ATOM 1355 C C . ASN A 1 181 ? 13.859 -11.794 5.543 1.00 81.00 181 ASN A C 1
ATOM 1357 O O . ASN A 1 181 ? 13.563 -12.380 4.506 1.00 81.00 181 ASN A O 1
ATOM 1361 N N . GLY A 1 182 ? 14.881 -12.178 6.306 1.00 76.38 182 GLY A N 1
ATOM 1362 C CA . GLY A 1 182 ? 15.602 -13.433 6.087 1.00 76.38 182 GLY A CA 1
ATOM 1363 C C . GLY A 1 182 ? 16.927 -13.309 5.344 1.00 76.38 182 GLY A C 1
ATOM 1364 O O . GLY A 1 182 ? 17.583 -14.334 5.180 1.00 76.38 182 GLY A O 1
ATOM 1365 N N . GLY A 1 183 ? 17.348 -12.096 4.962 1.00 84.00 183 GLY A N 1
ATOM 1366 C CA . GLY A 1 183 ? 18.667 -11.857 4.361 1.00 84.00 183 GLY A CA 1
ATOM 1367 C C . GLY A 1 183 ? 18.874 -12.663 3.081 1.00 84.00 183 GLY A C 1
ATOM 1368 O O . GLY A 1 183 ? 19.891 -13.341 2.930 1.00 84.00 183 GLY A O 1
ATOM 1369 N N . TRP A 1 184 ? 17.858 -12.660 2.220 1.00 92.06 184 TRP A N 1
ATOM 1370 C CA . TRP A 1 184 ? 17.870 -13.358 0.946 1.00 92.06 184 TRP A CA 1
ATOM 1371 C C . TRP A 1 184 ? 17.834 -12.346 -0.197 1.00 92.06 184 TRP A C 1
ATOM 1373 O O . TRP A 1 184 ? 17.228 -11.278 -0.091 1.00 92.06 184 TRP A O 1
ATOM 1383 N N . ALA A 1 185 ? 18.422 -12.738 -1.320 1.00 94.44 185 ALA A N 1
ATOM 1384 C CA . ALA A 1 185 ? 18.312 -12.020 -2.574 1.00 94.44 185 ALA A CA 1
ATOM 1385 C C . ALA A 1 185 ? 18.109 -13.016 -3.725 1.00 94.44 185 ALA A C 1
ATOM 1387 O O . ALA A 1 185 ? 18.434 -14.199 -3.570 1.00 94.44 185 ALA A O 1
ATOM 1388 N N . PRO A 1 186 ? 17.556 -12.580 -4.868 1.00 94.44 186 PRO A N 1
ATOM 1389 C CA . PRO A 1 186 ? 17.448 -13.416 -6.055 1.00 94.44 186 PRO A CA 1
ATOM 1390 C C . PRO A 1 186 ? 18.819 -13.957 -6.470 1.00 94.44 186 PRO A C 1
ATOM 1392 O O . PRO A 1 186 ? 19.785 -13.203 -6.541 1.00 94.44 186 PRO A O 1
ATOM 1395 N N . GLU A 1 187 ? 18.901 -15.256 -6.762 1.00 94.06 187 GLU A N 1
ATOM 1396 C CA . GLU A 1 187 ? 20.115 -15.879 -7.320 1.00 94.06 187 GLU A CA 1
ATOM 1397 C C . GLU A 1 187 ? 20.121 -15.862 -8.856 1.00 94.06 187 GLU A C 1
ATOM 1399 O O . GLU A 1 187 ? 21.175 -15.954 -9.480 1.00 94.06 187 GLU A O 1
ATOM 1404 N N . GLU A 1 188 ? 18.943 -15.704 -9.458 1.00 93.31 188 GLU A N 1
ATOM 1405 C CA . GLU A 1 188 ? 18.724 -15.684 -10.902 1.00 93.31 188 GLU A CA 1
ATOM 1406 C C . GLU A 1 188 ? 18.237 -14.301 -11.356 1.00 93.31 188 GLU A C 1
ATOM 1408 O O . GLU A 1 188 ? 17.690 -13.550 -10.537 1.00 93.31 188 GLU A O 1
ATOM 1413 N N . PRO A 1 189 ? 18.399 -13.952 -12.649 1.00 94.12 189 PRO A N 1
ATOM 1414 C CA . PRO A 1 189 ? 17.923 -12.685 -13.181 1.00 94.12 189 PRO A CA 1
ATOM 1415 C C . PRO A 1 189 ? 16.454 -12.418 -12.827 1.00 94.12 189 PRO A C 1
ATOM 1417 O O . PRO A 1 189 ? 15.575 -13.243 -13.086 1.00 94.12 189 PRO A O 1
ATOM 1420 N N . MET A 1 190 ? 16.181 -11.229 -12.290 1.00 94.88 190 MET A N 1
ATOM 1421 C CA . MET A 1 190 ? 14.850 -10.794 -11.877 1.00 94.88 190 MET A CA 1
ATOM 1422 C C . MET A 1 190 ? 14.478 -9.464 -12.533 1.00 94.88 190 MET A C 1
ATOM 1424 O O . MET A 1 190 ? 15.250 -8.510 -12.500 1.00 94.88 190 MET A O 1
ATOM 1428 N N . LEU A 1 191 ? 13.262 -9.389 -13.074 1.00 95.81 191 LEU A N 1
ATOM 1429 C CA . LEU A 1 191 ? 12.633 -8.148 -13.518 1.00 95.81 191 LEU A CA 1
ATOM 1430 C C . LEU A 1 191 ? 11.465 -7.812 -12.585 1.00 95.81 191 LEU A C 1
ATOM 1432 O O . LEU A 1 191 ? 10.532 -8.605 -12.466 1.00 95.81 191 LEU A O 1
ATOM 1436 N N . MET A 1 192 ? 11.498 -6.631 -11.974 1.00 96.62 192 MET A N 1
ATOM 1437 C CA . MET A 1 192 ? 10.357 -6.034 -11.276 1.00 96.62 192 MET A CA 1
ATOM 1438 C C . MET A 1 192 ? 9.773 -4.933 -12.159 1.00 96.62 192 MET A C 1
ATOM 1440 O O . MET A 1 192 ? 10.511 -4.052 -12.591 1.00 96.62 192 MET A O 1
ATOM 1444 N N . CYS A 1 193 ? 8.480 -5.009 -12.472 1.00 97.69 193 CYS A N 1
ATOM 1445 C CA . CYS A 1 193 ? 7.797 -4.076 -13.369 1.00 97.69 193 CYS A CA 1
ATOM 1446 C C . CYS A 1 193 ? 6.545 -3.497 -12.706 1.00 97.69 193 CYS A C 1
ATOM 1448 O O . CYS A 1 193 ? 5.798 -4.253 -12.085 1.00 97.69 193 CYS A O 1
ATOM 1450 N N . GLY A 1 194 ? 6.325 -2.196 -12.884 1.00 96.94 194 GLY A N 1
ATOM 1451 C CA . GLY A 1 194 ? 5.155 -1.435 -12.432 1.00 96.94 194 GLY A CA 1
ATOM 1452 C C . GLY A 1 194 ? 5.259 0.017 -12.909 1.00 96.94 194 GLY A C 1
ATOM 1453 O O . GLY A 1 194 ? 6.005 0.275 -13.858 1.00 96.94 194 GLY A O 1
ATOM 1454 N N . ALA A 1 195 ? 4.550 0.946 -12.273 1.00 94.38 195 ALA A N 1
ATOM 1455 C CA . ALA A 1 195 ? 4.646 2.381 -12.548 1.00 94.38 195 ALA A CA 1
ATOM 1456 C C . ALA A 1 195 ? 4.504 3.235 -11.278 1.00 94.38 195 ALA A C 1
ATOM 1458 O O . ALA A 1 195 ? 3.710 2.892 -10.404 1.00 94.38 195 ALA A O 1
ATOM 1459 N N . ASP A 1 196 ? 5.251 4.340 -11.191 1.00 90.56 196 ASP A N 1
ATOM 1460 C CA . ASP A 1 196 ? 5.321 5.213 -10.006 1.00 90.56 196 ASP A CA 1
ATOM 1461 C C . ASP A 1 196 ? 3.947 5.715 -9.527 1.00 90.56 196 ASP A C 1
ATOM 1463 O O . ASP A 1 196 ? 3.648 5.673 -8.335 1.00 90.56 196 ASP A O 1
ATOM 1467 N N . GLN A 1 197 ? 3.072 6.099 -10.460 1.00 89.94 197 GLN A N 1
ATOM 1468 C CA . GLN A 1 197 ? 1.740 6.653 -10.176 1.00 89.94 197 GLN A CA 1
ATOM 1469 C C . GLN A 1 197 ? 0.647 5.600 -9.917 1.00 89.94 197 GLN A C 1
ATOM 1471 O O . GLN A 1 197 ? -0.541 5.932 -9.972 1.00 89.94 197 GLN A O 1
ATOM 1476 N N . ASP A 1 198 ? 0.997 4.331 -9.672 1.00 93.56 198 ASP A N 1
ATOM 1477 C CA . ASP A 1 198 ? 0.020 3.280 -9.364 1.00 93.56 198 ASP A CA 1
ATOM 1478 C C . ASP A 1 198 ? -0.670 3.547 -8.014 1.00 93.56 198 ASP A C 1
ATOM 1480 O O . ASP A 1 198 ? -0.054 3.365 -6.964 1.00 93.56 198 ASP A O 1
ATOM 1484 N N . PRO A 1 199 ? -1.975 3.894 -7.985 1.00 92.44 199 PRO A N 1
ATOM 1485 C CA . PRO A 1 199 ? -2.669 4.246 -6.750 1.00 92.44 199 PRO A CA 1
ATOM 1486 C C . PRO A 1 199 ? -3.196 3.021 -5.979 1.00 92.44 199 PRO A C 1
ATOM 1488 O O . PRO A 1 199 ? -3.971 3.174 -5.034 1.00 92.44 199 PRO A O 1
ATOM 1491 N N . THR A 1 200 ? -2.874 1.803 -6.421 1.00 92.69 200 THR A N 1
ATOM 1492 C CA . THR A 1 200 ? -3.310 0.530 -5.821 1.00 92.69 200 THR A CA 1
ATOM 1493 C C . THR A 1 200 ? -2.132 -0.204 -5.185 1.00 92.69 200 THR A C 1
ATOM 1495 O O . THR A 1 200 ? -2.245 -0.733 -4.076 1.00 92.69 200 THR A O 1
ATOM 1498 N N . VAL A 1 201 ? -1.000 -0.259 -5.890 1.00 92.12 201 VAL A N 1
ATOM 1499 C CA . VAL A 1 201 ? 0.240 -0.899 -5.436 1.00 92.12 201 VAL A CA 1
ATOM 1500 C C . VAL A 1 201 ? 1.382 0.092 -5.623 1.00 92.12 201 VAL A C 1
ATOM 1502 O O . VAL A 1 201 ? 2.002 0.149 -6.677 1.00 92.12 201 VAL A O 1
ATOM 1505 N N . PHE A 1 202 ? 1.639 0.881 -4.583 1.00 92.44 202 PHE A N 1
ATOM 1506 C CA . PHE A 1 202 ? 2.592 1.988 -4.622 1.00 92.44 202 PHE A CA 1
ATOM 1507 C C . PHE A 1 202 ? 3.996 1.501 -5.001 1.00 92.44 202 PHE A C 1
ATOM 1509 O O . PHE A 1 202 ? 4.650 0.767 -4.253 1.00 92.44 202 PHE A O 1
ATOM 1516 N N . PHE A 1 203 ? 4.464 1.919 -6.172 1.00 92.94 203 PHE A N 1
ATOM 1517 C CA . PHE A 1 203 ? 5.658 1.358 -6.788 1.00 92.94 203 PHE A CA 1
ATOM 1518 C C . PHE A 1 203 ? 6.937 1.640 -5.998 1.00 92.94 203 PHE A C 1
ATOM 1520 O O . PHE A 1 203 ? 7.699 0.704 -5.754 1.00 92.94 203 PHE A O 1
ATOM 1527 N N . GLU A 1 204 ? 7.160 2.872 -5.535 1.00 89.94 204 GLU A N 1
ATOM 1528 C CA . GLU A 1 204 ? 8.380 3.222 -4.792 1.00 89.94 204 GLU A CA 1
ATOM 1529 C C . GLU A 1 204 ? 8.494 2.436 -3.474 1.00 89.94 204 GLU A C 1
ATOM 1531 O O . GLU A 1 204 ? 9.524 1.822 -3.193 1.00 89.94 204 GLU A O 1
ATOM 1536 N N . ILE A 1 205 ? 7.422 2.361 -2.678 1.00 91.94 205 ILE A N 1
ATOM 1537 C CA . ILE A 1 205 ? 7.474 1.674 -1.377 1.00 91.94 205 ILE A CA 1
ATOM 1538 C C . ILE A 1 205 ? 7.485 0.144 -1.499 1.00 91.94 205 ILE A C 1
ATOM 1540 O O . ILE A 1 205 ? 8.005 -0.520 -0.605 1.00 91.94 205 ILE A O 1
ATOM 1544 N N . ASP A 1 206 ? 6.955 -0.439 -2.578 1.00 92.62 206 ASP A N 1
ATOM 1545 C CA . ASP A 1 206 ? 6.983 -1.892 -2.783 1.00 92.62 206 ASP A CA 1
ATOM 1546 C C . ASP A 1 206 ? 8.194 -2.328 -3.628 1.00 92.62 206 ASP A C 1
ATOM 1548 O O . ASP A 1 206 ? 9.043 -3.093 -3.162 1.00 92.62 206 ASP A O 1
ATOM 1552 N N . THR A 1 207 ? 8.303 -1.839 -4.866 1.00 94.12 207 THR A N 1
ATOM 1553 C CA . THR A 1 207 ? 9.392 -2.183 -5.798 1.00 94.12 207 THR A CA 1
ATOM 1554 C C . THR A 1 207 ? 10.700 -1.491 -5.424 1.00 94.12 207 THR A C 1
ATOM 1556 O O . THR A 1 207 ? 11.740 -2.155 -5.384 1.00 94.12 207 THR A O 1
ATOM 1559 N N . GLY A 1 208 ? 10.665 -0.188 -5.124 1.00 93.06 208 GLY A N 1
ATOM 1560 C CA . GLY A 1 208 ? 11.854 0.590 -4.755 1.00 93.06 208 GLY A CA 1
ATOM 1561 C C . GLY A 1 208 ? 12.518 0.060 -3.484 1.00 93.06 208 GLY A C 1
ATOM 1562 O O . GLY A 1 208 ? 13.727 -0.177 -3.471 1.00 93.06 208 GLY A O 1
ATOM 1563 N N . THR A 1 209 ? 11.724 -0.273 -2.464 1.00 94.12 209 THR A N 1
ATOM 1564 C CA . THR A 1 209 ? 12.214 -0.911 -1.230 1.00 94.12 209 THR A CA 1
ATOM 1565 C C . THR A 1 209 ? 12.968 -2.215 -1.496 1.00 94.12 209 THR A C 1
ATOM 1567 O O . THR A 1 209 ? 14.082 -2.392 -1.002 1.00 94.12 209 THR A O 1
ATOM 1570 N N . MET A 1 210 ? 12.406 -3.139 -2.286 1.00 94.25 210 MET A N 1
ATOM 1571 C CA . MET A 1 210 ? 13.082 -4.414 -2.572 1.00 94.25 210 MET A CA 1
ATOM 1572 C C . MET A 1 210 ? 14.309 -4.231 -3.472 1.00 94.25 210 MET A C 1
ATOM 1574 O O . MET A 1 210 ? 15.313 -4.923 -3.298 1.00 94.25 210 MET A O 1
ATOM 1578 N N . ALA A 1 211 ? 14.268 -3.277 -4.406 1.00 93.69 211 ALA A N 1
ATOM 1579 C CA . ALA A 1 211 ? 15.425 -2.935 -5.227 1.00 93.69 211 ALA A CA 1
ATOM 1580 C C . ALA A 1 211 ? 16.583 -2.395 -4.372 1.00 93.69 211 ALA A C 1
ATOM 1582 O O . ALA A 1 211 ? 17.725 -2.822 -4.555 1.00 93.69 211 ALA A O 1
ATOM 1583 N N . ALA A 1 212 ? 16.289 -1.510 -3.415 1.00 93.56 212 ALA A N 1
ATOM 1584 C CA . ALA A 1 212 ? 17.260 -0.959 -2.475 1.00 93.56 212 ALA A CA 1
ATOM 1585 C C . ALA A 1 212 ? 17.802 -2.012 -1.489 1.00 93.56 212 ALA A C 1
ATOM 1587 O O . ALA A 1 212 ? 18.997 -2.015 -1.195 1.00 93.56 212 ALA A O 1
ATOM 1588 N N . GLU A 1 213 ? 16.957 -2.936 -1.023 1.00 93.25 213 GLU A N 1
ATOM 1589 C CA . GLU A 1 213 ? 17.362 -4.073 -0.181 1.00 93.25 213 GLU A CA 1
ATOM 1590 C C . GLU A 1 213 ? 18.390 -4.958 -0.901 1.00 93.25 213 GLU A C 1
ATOM 1592 O O . GLU A 1 213 ? 19.468 -5.254 -0.374 1.00 93.25 213 GLU A O 1
ATOM 1597 N N . TRP A 1 214 ? 18.092 -5.363 -2.138 1.00 94.56 214 TRP A N 1
ATOM 1598 C CA . TRP A 1 214 ? 18.942 -6.295 -2.876 1.00 94.56 214 TRP A CA 1
ATOM 1599 C C . TRP A 1 214 ? 20.163 -5.652 -3.526 1.00 94.56 214 TRP A C 1
ATOM 1601 O O . TRP A 1 214 ? 21.110 -6.376 -3.832 1.00 94.56 214 TRP A O 1
ATOM 1611 N N . SER A 1 215 ? 20.202 -4.328 -3.716 1.00 91.31 215 SER A N 1
ATOM 1612 C CA . SER A 1 215 ? 21.281 -3.650 -4.457 1.00 91.31 215 SER A CA 1
ATOM 1613 C C . SER A 1 215 ? 22.682 -3.890 -3.885 1.00 91.31 215 SER A C 1
ATOM 1615 O O . SER A 1 215 ? 23.672 -3.772 -4.603 1.00 91.31 215 SER A O 1
ATOM 1617 N N . THR A 1 216 ? 22.783 -4.217 -2.594 1.00 89.81 216 THR A N 1
ATOM 1618 C CA . THR A 1 216 ? 24.054 -4.538 -1.918 1.00 89.81 216 THR A CA 1
ATOM 1619 C C . THR A 1 216 ? 24.343 -6.039 -1.837 1.00 89.81 216 THR A C 1
ATOM 1621 O O . THR A 1 216 ? 25.447 -6.436 -1.462 1.00 89.81 216 THR A O 1
ATOM 1624 N N . GLN A 1 217 ? 23.365 -6.872 -2.195 1.00 91.75 217 GLN A N 1
ATOM 1625 C CA . GLN A 1 217 ? 23.388 -8.328 -2.043 1.00 91.75 217 GLN A CA 1
ATOM 1626 C C . GLN A 1 217 ? 23.629 -9.053 -3.371 1.00 91.75 217 GLN A C 1
ATOM 1628 O O . GLN A 1 217 ? 24.110 -10.186 -3.372 1.00 91.75 217 GLN A O 1
ATOM 1633 N N . VAL A 1 218 ? 23.326 -8.407 -4.501 1.00 94.25 218 VAL A N 1
ATOM 1634 C CA . VAL A 1 218 ? 23.447 -8.992 -5.842 1.00 94.25 218 VAL A CA 1
ATOM 1635 C C . VAL A 1 218 ? 24.454 -8.246 -6.712 1.00 94.25 218 VAL A C 1
ATOM 1637 O O . VAL A 1 218 ? 24.777 -7.084 -6.479 1.00 94.25 218 VAL A O 1
ATOM 1640 N N . GLN A 1 219 ? 24.951 -8.919 -7.752 1.00 93.12 219 GLN A N 1
ATOM 1641 C CA . GLN A 1 219 ? 25.748 -8.263 -8.789 1.00 93.12 219 GLN A CA 1
ATOM 1642 C C . GLN A 1 219 ? 24.906 -7.250 -9.578 1.00 93.12 219 GLN A C 1
ATOM 1644 O O . GLN A 1 219 ? 23.713 -7.466 -9.812 1.00 93.12 219 GLN A O 1
ATOM 1649 N N . GLU A 1 220 ? 25.548 -6.173 -10.036 1.00 89.19 220 GLU A N 1
ATOM 1650 C CA . GLU A 1 220 ? 24.913 -5.175 -10.898 1.00 89.19 220 GLU A CA 1
ATOM 1651 C C . GLU A 1 220 ? 24.259 -5.851 -12.115 1.00 89.19 220 GLU A C 1
ATOM 1653 O O . GLU A 1 220 ? 24.865 -6.693 -12.781 1.00 89.19 220 GLU A O 1
ATOM 1658 N N . GLY A 1 221 ? 23.001 -5.497 -12.385 1.00 87.00 221 GLY A N 1
ATOM 1659 C CA . GLY A 1 221 ? 22.226 -6.033 -13.503 1.00 87.00 221 GLY A CA 1
ATOM 1660 C C . GLY A 1 221 ? 21.513 -7.367 -13.248 1.00 87.00 221 GLY A C 1
ATOM 1661 O O . GLY A 1 221 ? 20.754 -7.787 -14.118 1.00 87.00 221 GLY A O 1
ATOM 1662 N N . LEU A 1 222 ? 21.687 -8.023 -12.088 1.00 93.62 222 LEU A N 1
ATOM 1663 C CA . LEU A 1 222 ? 20.896 -9.223 -11.759 1.00 93.62 222 LEU A CA 1
ATOM 1664 C C . LEU A 1 222 ? 19.419 -8.880 -11.527 1.00 93.62 222 LEU A C 1
ATOM 1666 O O . LEU A 1 222 ? 18.533 -9.584 -12.004 1.00 93.62 222 LEU A O 1
ATOM 1670 N N . VAL A 1 223 ? 19.163 -7.784 -10.815 1.00 94.75 223 VAL A N 1
ATOM 1671 C CA . VAL A 1 223 ? 17.823 -7.236 -10.595 1.00 94.75 223 VAL A CA 1
ATOM 1672 C C . VAL A 1 223 ? 17.649 -6.025 -11.504 1.00 94.75 223 VAL A C 1
ATOM 1674 O O . VAL A 1 223 ? 18.441 -5.086 -11.465 1.00 94.75 223 VAL A O 1
ATOM 1677 N N . SER A 1 224 ? 16.612 -6.058 -12.333 1.00 94.12 224 SER A N 1
ATOM 1678 C CA . SER A 1 224 ? 16.193 -4.959 -13.197 1.00 94.12 224 SER A CA 1
ATOM 1679 C C . SER A 1 224 ? 14.855 -4.413 -12.716 1.00 94.12 224 SER A C 1
ATOM 1681 O O . SER A 1 224 ? 13.921 -5.179 -12.483 1.00 94.12 224 SER A O 1
ATOM 1683 N N . VAL A 1 225 ? 14.755 -3.091 -12.609 1.00 95.62 225 VAL A N 1
ATOM 1684 C CA . VAL A 1 225 ? 13.505 -2.387 -12.308 1.00 95.62 225 VAL A CA 1
ATOM 1685 C C . VAL A 1 225 ? 13.022 -1.705 -13.581 1.00 95.62 225 VAL A C 1
ATOM 1687 O O . VAL A 1 225 ? 13.780 -0.981 -14.226 1.00 95.62 225 VAL A O 1
ATOM 1690 N N . LEU A 1 226 ? 11.776 -1.969 -13.959 1.00 97.38 226 LEU A N 1
ATOM 1691 C CA . LEU A 1 226 ? 11.086 -1.310 -15.056 1.00 97.38 226 LEU A CA 1
ATOM 1692 C C . LEU A 1 226 ? 9.918 -0.512 -14.495 1.00 97.38 226 LEU A C 1
ATOM 1694 O O . LEU A 1 226 ? 8.889 -1.070 -14.129 1.00 97.38 226 LEU A O 1
ATOM 1698 N N . ASP A 1 227 ? 10.097 0.795 -14.499 1.00 97.12 227 ASP A N 1
ATOM 1699 C CA . ASP A 1 227 ? 9.026 1.749 -14.296 1.00 97.12 227 ASP A CA 1
ATOM 1700 C C . ASP A 1 227 ? 8.432 2.142 -15.663 1.00 97.12 227 ASP A C 1
ATOM 1702 O O . ASP A 1 227 ? 9.147 2.629 -16.550 1.00 97.12 227 ASP A O 1
ATOM 1706 N N . LEU A 1 228 ? 7.145 1.865 -15.875 1.00 97.94 228 LEU A N 1
ATOM 1707 C CA . LEU A 1 228 ? 6.439 2.160 -17.120 1.00 97.94 228 LEU A CA 1
ATOM 1708 C C . LEU A 1 228 ? 6.150 3.656 -17.308 1.00 97.94 228 LEU A C 1
ATOM 1710 O O . LEU A 1 228 ? 6.023 4.091 -18.460 1.00 97.94 228 LEU A O 1
ATOM 1714 N N . ASP A 1 229 ? 6.059 4.442 -16.234 1.00 93.94 229 ASP A N 1
ATOM 1715 C CA . ASP A 1 229 ? 5.784 5.881 -16.311 1.00 93.94 229 ASP A CA 1
ATOM 1716 C C . ASP A 1 229 ? 7.050 6.757 -16.264 1.00 93.94 229 ASP A C 1
ATOM 1718 O O . ASP A 1 229 ? 7.011 7.921 -16.674 1.00 93.94 229 ASP A O 1
ATOM 1722 N N . ALA A 1 230 ? 8.204 6.165 -15.939 1.00 95.69 230 ALA A N 1
ATOM 1723 C CA . ALA A 1 230 ? 9.509 6.794 -16.106 1.00 95.69 230 ALA A CA 1
ATOM 1724 C C . ALA A 1 230 ? 9.807 7.230 -17.554 1.00 95.69 230 ALA A C 1
ATOM 1726 O O . ALA A 1 230 ? 9.242 6.755 -18.544 1.00 95.69 230 ALA A O 1
ATOM 1727 N N . THR A 1 231 ? 10.801 8.113 -17.709 1.00 97.00 231 THR A N 1
ATOM 1728 C CA . THR A 1 231 ? 11.272 8.547 -19.035 1.00 97.00 231 THR A CA 1
ATOM 1729 C C . THR A 1 231 ? 11.688 7.337 -19.891 1.00 97.00 231 THR A C 1
ATOM 1731 O O . THR A 1 231 ? 12.597 6.599 -19.489 1.00 97.00 231 THR A O 1
ATOM 1734 N N . PRO A 1 232 ? 11.096 7.149 -21.093 1.00 98.19 232 PRO A N 1
ATOM 1735 C CA . PRO A 1 232 ? 11.376 5.990 -21.927 1.00 98.19 232 PRO A CA 1
ATOM 1736 C C . PRO A 1 232 ? 12.863 5.801 -22.231 1.00 98.19 232 PRO A C 1
ATOM 1738 O O . PRO A 1 232 ? 13.507 6.679 -22.811 1.00 98.19 232 PRO A O 1
ATOM 1741 N N . SER A 1 233 ? 13.416 4.643 -21.877 1.00 96.44 233 SER A N 1
ATOM 1742 C CA . SER A 1 233 ? 14.840 4.351 -22.044 1.00 96.44 233 SER A CA 1
ATOM 1743 C C . SER A 1 233 ? 15.140 2.848 -22.110 1.00 96.44 233 SER A C 1
ATOM 1745 O O . SER A 1 233 ? 14.303 1.994 -21.821 1.00 96.44 233 SER A O 1
ATOM 1747 N N . GLY A 1 234 ? 16.352 2.510 -22.561 1.00 93.75 234 GLY A N 1
ATOM 1748 C CA . GLY A 1 234 ? 16.813 1.123 -22.615 1.00 93.75 234 GLY A CA 1
ATOM 1749 C C . GLY A 1 234 ? 15.979 0.211 -23.536 1.00 93.75 234 GLY A C 1
ATOM 1750 O O . GLY A 1 234 ? 15.328 0.690 -24.470 1.00 93.75 234 GLY A O 1
ATOM 1751 N N . PRO A 1 235 ? 16.016 -1.117 -23.314 1.00 93.81 235 PRO A N 1
ATOM 1752 C CA . PRO A 1 235 ? 15.335 -2.093 -24.169 1.00 93.81 235 PRO A CA 1
ATOM 1753 C C . PRO A 1 235 ? 13.801 -2.037 -24.076 1.00 93.81 235 PRO A C 1
ATOM 1755 O O . PRO A 1 235 ? 13.126 -2.467 -25.008 1.00 93.81 235 PRO A O 1
ATOM 1758 N N . TYR A 1 236 ? 13.250 -1.478 -22.993 1.00 97.00 236 TYR A N 1
ATOM 1759 C CA . TYR A 1 236 ? 11.806 -1.401 -22.750 1.00 97.00 236 TYR A CA 1
ATOM 1760 C C . TYR A 1 236 ? 11.186 -0.039 -23.098 1.00 97.00 236 TYR A C 1
ATOM 1762 O O . TYR A 1 236 ? 9.981 0.134 -22.923 1.00 97.00 236 TYR A O 1
ATOM 1770 N N . ALA A 1 237 ? 11.954 0.898 -23.674 1.00 98.19 237 ALA A N 1
ATOM 1771 C CA . ALA A 1 237 ? 11.453 2.212 -24.091 1.00 98.19 237 ALA A CA 1
ATOM 1772 C C . ALA A 1 237 ? 10.155 2.165 -24.931 1.00 98.19 237 ALA A C 1
ATOM 1774 O O . ALA A 1 237 ? 9.280 3.003 -24.704 1.00 98.19 237 ALA A O 1
ATOM 1775 N N . PRO A 1 238 ? 9.957 1.206 -25.866 1.00 98.12 238 PRO A N 1
ATOM 1776 C CA . PRO A 1 238 ? 8.690 1.096 -26.590 1.00 98.12 238 PRO A CA 1
ATOM 1777 C C . PRO A 1 238 ? 7.489 0.755 -25.696 1.00 98.12 238 PRO A C 1
ATOM 1779 O O . PRO A 1 238 ? 6.381 1.202 -25.983 1.00 98.12 238 PRO A O 1
ATOM 1782 N N . LEU A 1 239 ? 7.688 -0.020 -24.622 1.00 98.31 239 LEU A N 1
ATOM 1783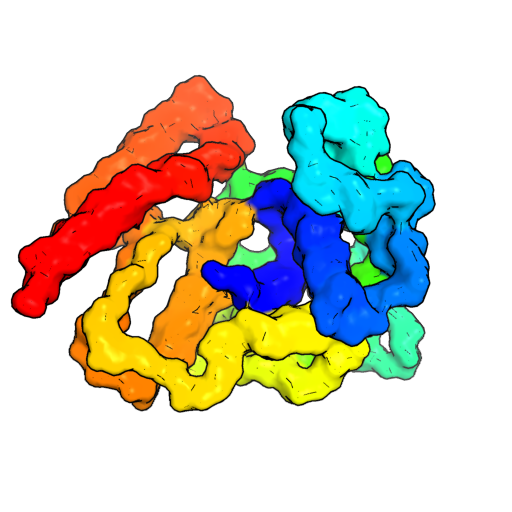 C CA . LEU A 1 239 ? 6.625 -0.360 -23.670 1.00 98.31 239 LEU A CA 1
ATOM 1784 C C . LEU A 1 239 ? 6.271 0.837 -22.790 1.00 98.31 239 LEU A C 1
ATOM 1786 O O . LEU A 1 239 ? 5.089 1.120 -22.638 1.00 98.31 239 LEU A O 1
ATOM 1790 N N . GLN A 1 240 ? 7.273 1.577 -22.306 1.00 98.62 240 GLN A N 1
ATOM 1791 C CA . GLN A 1 240 ? 7.069 2.825 -21.558 1.00 98.62 240 GLN A CA 1
ATOM 1792 C C . GLN A 1 240 ? 6.279 3.846 -22.398 1.00 98.62 240 GLN A C 1
ATOM 1794 O O . GLN A 1 240 ? 5.245 4.347 -21.969 1.00 98.62 240 GLN A O 1
ATOM 1799 N N . GLN A 1 241 ? 6.676 4.065 -23.661 1.00 98.50 241 GLN A N 1
ATOM 1800 C CA . GLN A 1 241 ? 5.931 4.931 -24.592 1.00 98.50 241 GLN A CA 1
ATOM 1801 C C . GLN A 1 241 ? 4.503 4.431 -24.845 1.00 98.50 241 GLN A C 1
ATOM 1803 O O . GLN A 1 241 ? 3.560 5.223 -24.918 1.00 98.50 241 GLN A O 1
ATOM 1808 N N . GLY A 1 242 ? 4.334 3.118 -25.009 1.00 98.38 242 GLY A N 1
ATOM 1809 C CA . GLY A 1 242 ? 3.027 2.506 -25.216 1.00 98.38 242 GLY A CA 1
ATOM 1810 C C . GLY A 1 242 ? 2.096 2.708 -24.020 1.00 98.38 242 GLY A C 1
ATOM 1811 O O . GLY A 1 242 ? 0.942 3.088 -24.215 1.00 98.38 242 GLY A O 1
ATOM 1812 N N . PHE A 1 243 ? 2.602 2.515 -22.802 1.00 98.56 243 PHE A N 1
ATOM 1813 C CA . PHE A 1 243 ? 1.851 2.737 -21.571 1.00 98.56 243 PHE A CA 1
ATOM 1814 C C . PHE A 1 243 ? 1.464 4.211 -21.419 1.00 98.56 243 PHE A C 1
ATOM 1816 O O . PHE A 1 243 ? 0.277 4.523 -21.353 1.00 98.56 243 PHE A O 1
ATOM 1823 N N . GLN A 1 244 ? 2.444 5.117 -21.486 1.00 98.19 244 GLN A N 1
ATOM 1824 C CA . GLN A 1 244 ? 2.232 6.560 -21.324 1.00 98.19 244 GLN A CA 1
ATOM 1825 C C . GLN A 1 244 ? 1.224 7.105 -22.344 1.00 98.19 244 GLN A C 1
ATOM 1827 O O . GLN A 1 244 ? 0.267 7.776 -21.974 1.00 98.19 244 GLN A O 1
ATOM 1832 N N . SER A 1 245 ? 1.354 6.734 -23.623 1.00 98.25 245 SER A N 1
ATOM 1833 C CA . SER A 1 245 ? 0.397 7.159 -24.658 1.00 98.25 245 SER A CA 1
ATOM 1834 C C . SER A 1 245 ? -1.009 6.576 -24.474 1.00 98.25 245 SER A C 1
ATOM 1836 O O . SER A 1 245 ? -1.995 7.234 -24.813 1.00 98.25 245 SER A O 1
ATOM 1838 N N . THR A 1 246 ? -1.119 5.359 -23.934 1.00 98.31 246 THR A N 1
ATOM 1839 C CA . THR A 1 246 ? -2.413 4.749 -23.598 1.00 98.31 246 THR A CA 1
ATOM 1840 C C . THR A 1 246 ? -3.072 5.511 -22.455 1.00 98.31 246 THR A C 1
ATOM 1842 O O . THR A 1 246 ? -4.243 5.875 -22.563 1.00 98.31 246 THR A O 1
ATOM 1845 N N . TYR A 1 247 ? -2.315 5.810 -21.400 1.00 97.50 247 TYR A N 1
ATOM 1846 C CA . TYR A 1 247 ? -2.825 6.550 -20.256 1.00 97.50 247 TYR A CA 1
ATOM 1847 C C . TYR A 1 247 ? -3.207 7.993 -20.622 1.00 97.50 247 TYR A C 1
ATOM 1849 O O . TYR A 1 247 ? -4.311 8.432 -20.304 1.00 97.50 247 TYR A O 1
ATOM 1857 N N . ASP A 1 248 ? -2.389 8.696 -21.410 1.00 97.50 248 ASP A N 1
ATOM 1858 C CA . ASP A 1 248 ? -2.709 10.035 -21.927 1.00 97.50 248 ASP A CA 1
ATOM 1859 C C . ASP A 1 248 ? -4.014 10.055 -22.741 1.00 97.50 248 ASP A C 1
ATOM 1861 O O . ASP A 1 248 ? -4.811 11.001 -22.666 1.00 97.50 248 ASP A O 1
ATOM 1865 N N . ALA A 1 249 ? -4.261 9.002 -23.527 1.00 98.38 249 ALA A N 1
ATOM 1866 C CA . ALA A 1 249 ? -5.500 8.855 -24.281 1.00 98.38 249 ALA A CA 1
ATOM 1867 C C . ALA A 1 249 ? -6.712 8.645 -23.359 1.00 98.38 249 ALA A C 1
ATOM 1869 O O . ALA A 1 249 ? -7.775 9.207 -23.631 1.00 98.38 249 ALA A O 1
ATOM 1870 N N . MET A 1 250 ? -6.556 7.895 -22.263 1.00 97.81 250 MET A N 1
ATOM 1871 C CA . MET A 1 250 ? -7.594 7.742 -21.238 1.00 97.81 250 MET A CA 1
ATOM 1872 C C . MET A 1 250 ? -7.875 9.080 -20.558 1.00 97.81 250 MET A C 1
ATOM 1874 O O . MET A 1 250 ? -9.007 9.555 -20.598 1.00 97.81 250 MET A O 1
ATOM 1878 N N . VAL A 1 251 ? -6.843 9.769 -20.063 1.00 97.19 251 VAL A N 1
ATOM 1879 C CA . VAL A 1 251 ? -6.970 11.109 -19.463 1.00 97.19 251 VAL A CA 1
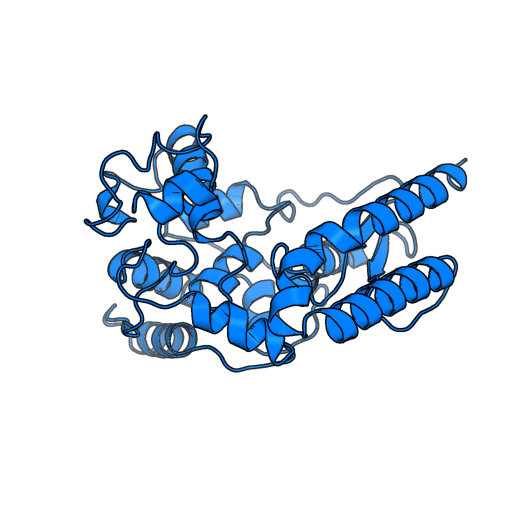ATOM 1880 C C . VAL A 1 251 ? -7.698 12.074 -20.406 1.00 97.19 251 VAL A C 1
ATOM 1882 O O . VAL A 1 251 ? -8.575 12.819 -19.970 1.00 97.19 251 VAL A O 1
ATOM 1885 N N . SER A 1 252 ? -7.395 12.031 -21.705 1.00 98.12 252 SER A N 1
ATOM 1886 C CA . SER A 1 252 ? -8.064 12.860 -22.718 1.00 98.12 252 SER A CA 1
ATOM 1887 C C . SER A 1 252 ? -9.538 12.493 -22.944 1.00 98.12 252 SER A C 1
ATOM 1889 O O . SER A 1 252 ? -10.331 13.360 -23.314 1.00 98.12 252 SER A O 1
ATOM 1891 N N . ALA A 1 253 ? -9.909 11.224 -22.763 1.00 98.06 253 ALA A N 1
ATOM 1892 C CA . ALA A 1 253 ? -11.252 10.713 -23.024 1.00 98.06 253 ALA A CA 1
ATOM 1893 C C . ALA A 1 253 ? -12.210 10.882 -21.833 1.00 98.06 253 ALA A C 1
ATOM 1895 O O . ALA A 1 253 ? -13.376 11.220 -22.038 1.00 98.06 253 ALA A O 1
ATOM 1896 N N . GLU A 1 254 ? -11.733 10.652 -20.608 1.00 97.38 254 GLU A N 1
ATOM 1897 C CA . GLU A 1 254 ? -12.574 10.594 -19.399 1.00 97.38 254 GLU A CA 1
ATOM 1898 C C . GLU A 1 254 ? -12.124 11.527 -18.265 1.00 97.38 254 GLU A C 1
ATOM 1900 O O . GLU A 1 254 ? -12.857 11.716 -17.296 1.00 97.38 254 GLU A O 1
ATOM 1905 N N . GLY A 1 255 ? -10.969 12.180 -18.409 1.00 96.69 255 GLY A N 1
ATOM 1906 C CA . GLY A 1 255 ? -10.381 13.046 -17.390 1.00 96.69 255 GLY A CA 1
ATOM 1907 C C . GLY A 1 255 ? -9.483 12.290 -16.408 1.00 96.69 255 GLY A C 1
ATOM 1908 O O . GLY A 1 255 ? -9.676 11.107 -16.134 1.00 96.69 255 GLY A O 1
ATOM 1909 N N . ALA A 1 256 ? -8.497 12.997 -15.843 1.00 94.00 256 ALA A N 1
ATOM 1910 C CA . ALA A 1 256 ? -7.448 12.398 -15.011 1.00 94.00 256 ALA A CA 1
ATOM 1911 C C . ALA A 1 256 ? -7.987 11.639 -13.786 1.00 94.00 256 ALA A C 1
ATOM 1913 O O . ALA A 1 256 ? -7.549 10.526 -13.519 1.00 94.00 256 ALA A O 1
ATOM 1914 N N . SER A 1 257 ? -8.978 12.194 -13.079 1.00 91.25 257 SER A N 1
ATOM 1915 C CA . SER A 1 257 ? -9.561 11.576 -11.875 1.00 91.25 257 SER A CA 1
ATOM 1916 C C . SER A 1 257 ? -10.304 10.261 -12.142 1.00 91.25 257 SER A C 1
ATOM 1918 O O . SER A 1 257 ? -10.470 9.455 -11.228 1.00 91.25 257 SER A O 1
ATOM 1920 N N . THR A 1 258 ? -10.779 10.040 -13.369 1.00 94.31 258 THR A N 1
ATOM 1921 C CA . THR A 1 258 ? -11.407 8.773 -13.767 1.00 94.31 258 THR A CA 1
ATOM 1922 C C . THR A 1 258 ? -10.363 7.814 -14.330 1.00 94.31 258 THR A C 1
ATOM 1924 O O . THR A 1 258 ? -10.331 6.660 -13.909 1.00 94.31 258 THR A O 1
ATOM 1927 N N . ALA A 1 259 ? -9.460 8.303 -15.184 1.00 96.19 259 ALA A N 1
ATOM 1928 C CA . ALA A 1 259 ? -8.403 7.494 -15.788 1.00 96.19 259 ALA A CA 1
ATOM 1929 C C . ALA A 1 259 ? -7.511 6.810 -14.747 1.00 96.19 259 ALA A C 1
ATOM 1931 O O . ALA A 1 259 ? -7.218 5.619 -14.872 1.00 96.19 259 ALA A O 1
ATOM 1932 N N . ILE A 1 260 ? -7.145 7.527 -13.681 1.00 94.69 260 ILE A N 1
ATOM 1933 C CA . ILE A 1 260 ? -6.261 6.992 -12.644 1.00 94.69 260 ILE A CA 1
ATOM 1934 C C . ILE A 1 260 ? -6.841 5.768 -11.918 1.00 94.69 260 ILE A C 1
ATOM 1936 O O . ILE A 1 260 ? -6.102 4.906 -11.455 1.00 94.69 260 ILE A O 1
ATOM 1940 N N . GLN A 1 261 ? -8.168 5.611 -11.893 1.00 93.25 261 GLN A N 1
ATOM 1941 C CA . GLN A 1 261 ? -8.809 4.448 -11.269 1.00 93.25 261 GLN A CA 1
ATOM 1942 C C . GLN A 1 261 ? -8.544 3.139 -12.019 1.00 93.25 261 GLN A C 1
ATOM 1944 O O . GLN A 1 261 ? -8.688 2.057 -11.455 1.00 93.25 261 GLN A O 1
ATOM 1949 N N . SER A 1 262 ? -8.151 3.238 -13.288 1.00 95.25 262 SER A N 1
ATOM 1950 C CA . SER A 1 262 ? -7.805 2.102 -14.141 1.00 95.25 262 SER A CA 1
ATOM 1951 C C . SER A 1 262 ? -6.294 1.955 -14.346 1.00 95.25 262 SER A C 1
ATOM 1953 O O . SER A 1 262 ? -5.882 1.085 -15.115 1.00 95.25 262 SER A O 1
ATOM 1955 N N . PHE A 1 263 ? -5.471 2.778 -13.684 1.00 95.94 263 PHE A N 1
ATOM 1956 C CA . PHE A 1 263 ? -4.022 2.858 -13.899 1.00 95.94 263 PHE A CA 1
ATOM 1957 C C . PHE A 1 263 ? -3.336 1.498 -13.682 1.00 95.94 263 PHE A C 1
ATOM 1959 O O . PHE A 1 263 ? -2.845 0.914 -14.649 1.00 95.94 263 PHE A O 1
ATOM 1966 N N . HIS A 1 264 ? -3.495 0.909 -12.490 1.00 95.50 264 HIS A N 1
ATOM 1967 C CA . HIS A 1 264 ? -2.974 -0.423 -12.146 1.00 95.50 264 HIS A CA 1
ATOM 1968 C C . HIS A 1 264 ? -3.355 -1.509 -13.170 1.00 95.50 264 HIS A C 1
ATOM 1970 O O . HIS A 1 264 ? -2.546 -2.321 -13.623 1.00 95.50 264 HIS A O 1
ATOM 1976 N N . GLY A 1 265 ? -4.626 -1.524 -13.590 1.00 95.69 265 GLY A N 1
ATOM 1977 C CA . GLY A 1 265 ? -5.118 -2.489 -14.577 1.00 95.69 265 GLY A CA 1
ATOM 1978 C C . GLY A 1 265 ? -4.545 -2.269 -15.982 1.00 95.69 265 GLY A C 1
ATOM 1979 O O . GLY A 1 265 ? -4.441 -3.219 -16.761 1.00 95.69 265 GLY A O 1
ATOM 1980 N N . THR A 1 266 ? -4.165 -1.032 -16.301 1.00 96.88 266 THR A N 1
AT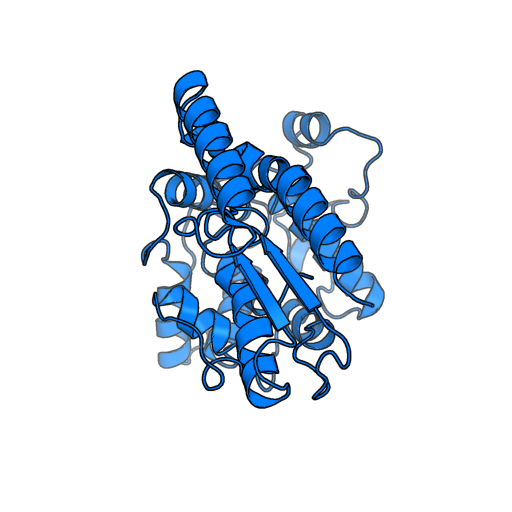OM 1981 C CA . THR A 1 266 ? -3.601 -0.635 -17.597 1.00 96.88 266 THR A CA 1
ATOM 1982 C C . THR A 1 266 ? -2.130 -1.023 -17.716 1.00 96.88 266 THR A C 1
ATOM 1984 O O . THR A 1 266 ? -1.692 -1.371 -18.811 1.00 96.88 266 THR A O 1
ATOM 1987 N N . GLU A 1 267 ? -1.379 -1.045 -16.614 1.00 96.38 267 GLU A N 1
ATOM 1988 C CA . GLU A 1 267 ? 0.030 -1.467 -16.579 1.00 96.38 267 GLU A CA 1
ATOM 1989 C C . GLU A 1 267 ? 0.218 -2.953 -16.898 1.00 96.38 267 GLU A C 1
ATOM 1991 O O . GLU A 1 267 ? 1.139 -3.339 -17.625 1.00 96.38 267 GLU A O 1
ATOM 1996 N N . ALA A 1 268 ? -0.675 -3.798 -16.371 1.00 95.75 268 ALA A N 1
ATOM 1997 C CA . ALA A 1 268 ? -0.568 -5.253 -16.422 1.00 95.75 268 ALA A CA 1
ATOM 1998 C C . ALA A 1 268 ? -0.202 -5.820 -17.814 1.00 95.75 268 ALA A C 1
ATOM 2000 O O . ALA A 1 268 ? 0.767 -6.582 -17.902 1.00 95.75 268 ALA A O 1
ATOM 2001 N N . PRO A 1 269 ? -0.889 -5.479 -18.926 1.00 97.31 269 PRO A N 1
ATOM 2002 C CA . PRO A 1 269 ? -0.507 -5.981 -20.247 1.00 97.31 269 PRO A CA 1
ATOM 2003 C C . PRO A 1 269 ? 0.909 -5.570 -20.683 1.00 97.31 269 PRO A C 1
ATOM 2005 O O . PRO A 1 269 ? 1.578 -6.366 -21.345 1.00 97.31 269 PRO A O 1
ATOM 2008 N N . PHE A 1 270 ? 1.397 -4.384 -20.307 1.00 98.38 270 PHE A N 1
ATOM 2009 C CA . PHE A 1 270 ? 2.755 -3.938 -20.638 1.00 98.38 270 PHE A CA 1
ATOM 2010 C C . PHE A 1 270 ? 3.802 -4.697 -19.828 1.00 98.38 270 PHE A C 1
ATOM 2012 O O . PHE A 1 2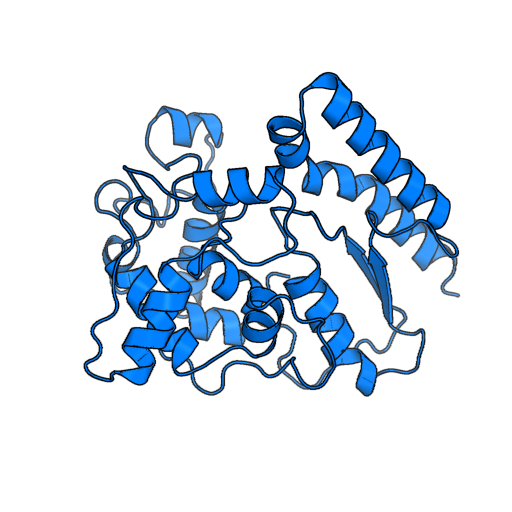70 ? 4.753 -5.222 -20.412 1.00 98.38 270 PHE A O 1
ATOM 2019 N N . CYS A 1 271 ? 3.589 -4.856 -18.519 1.00 98.00 271 CYS A N 1
ATOM 2020 C CA . CYS A 1 271 ? 4.478 -5.661 -17.684 1.00 98.00 271 CYS A CA 1
ATOM 2021 C C . CYS A 1 271 ? 4.496 -7.140 -18.095 1.00 98.00 271 CYS A C 1
ATOM 2023 O O . CYS A 1 271 ? 5.550 -7.772 -18.059 1.00 98.00 271 CYS A O 1
ATOM 2025 N N . MET A 1 272 ? 3.380 -7.695 -18.577 1.00 97.19 272 MET A N 1
ATOM 2026 C CA . MET A 1 272 ? 3.351 -9.058 -19.122 1.00 97.19 272 MET A CA 1
ATOM 2027 C C . MET A 1 272 ? 4.189 -9.203 -20.399 1.00 97.19 272 MET A C 1
ATOM 2029 O O . MET A 1 272 ? 4.854 -10.226 -20.588 1.00 97.19 272 MET A O 1
ATOM 2033 N N . VAL A 1 273 ? 4.186 -8.194 -21.276 1.00 97.69 273 VAL A N 1
ATOM 2034 C CA . VAL A 1 273 ? 5.062 -8.179 -22.458 1.00 97.69 273 VAL A CA 1
ATOM 2035 C C . VAL A 1 273 ? 6.525 -8.029 -22.042 1.00 97.69 273 VAL A C 1
ATOM 2037 O O . VAL A 1 273 ? 7.359 -8.787 -22.535 1.00 97.69 273 VAL A O 1
ATOM 2040 N N . ALA A 1 274 ? 6.828 -7.138 -21.094 1.00 97.50 274 ALA A N 1
ATOM 2041 C CA . ALA A 1 274 ? 8.177 -6.972 -20.556 1.00 97.50 274 ALA A CA 1
ATOM 2042 C C . ALA A 1 274 ? 8.709 -8.278 -19.947 1.00 97.50 274 ALA A C 1
ATOM 2044 O O . ALA A 1 274 ? 9.811 -8.704 -20.279 1.00 97.50 274 ALA A O 1
ATOM 2045 N N . ALA A 1 275 ? 7.902 -8.964 -19.133 1.00 96.00 275 ALA A N 1
ATOM 2046 C CA . ALA A 1 275 ? 8.257 -10.248 -18.536 1.00 96.00 275 ALA A CA 1
ATOM 2047 C C . ALA A 1 275 ? 8.518 -11.330 -19.595 1.00 96.00 275 ALA A C 1
ATOM 2049 O O . ALA A 1 275 ? 9.504 -12.062 -19.507 1.00 96.00 275 ALA A O 1
ATOM 2050 N N . ARG A 1 276 ? 7.673 -11.423 -20.632 1.00 95.62 276 ARG A N 1
ATOM 2051 C CA . ARG A 1 276 ? 7.904 -12.346 -21.756 1.00 95.62 276 ARG A CA 1
ATOM 2052 C C . ARG A 1 276 ? 9.240 -12.058 -22.438 1.00 95.62 276 ARG A C 1
ATOM 2054 O O . ARG A 1 276 ? 10.003 -12.987 -22.695 1.00 95.62 276 ARG A O 1
ATOM 2061 N N . ASP A 1 277 ? 9.498 -10.794 -22.753 1.00 94.06 277 ASP A N 1
ATOM 2062 C CA . ASP A 1 277 ? 10.704 -10.388 -23.469 1.00 94.06 277 ASP A CA 1
ATOM 2063 C C . ASP A 1 277 ? 11.955 -10.583 -22.603 1.00 94.06 277 ASP A C 1
ATOM 2065 O O . ASP A 1 277 ? 12.991 -10.984 -23.128 1.00 94.06 277 ASP A O 1
ATOM 2069 N N . PHE A 1 278 ? 11.849 -10.383 -21.287 1.00 94.19 278 PHE A N 1
ATOM 2070 C CA . PHE A 1 278 ? 12.896 -10.679 -20.313 1.00 94.19 278 PHE A CA 1
ATOM 2071 C C . PHE A 1 278 ? 13.283 -12.160 -20.334 1.00 94.19 278 PHE A C 1
ATOM 2073 O O . PHE A 1 278 ? 14.439 -12.491 -20.586 1.00 94.19 278 PHE A O 1
ATOM 2080 N N . PHE A 1 279 ? 12.319 -13.071 -20.171 1.00 89.69 279 PHE A N 1
ATOM 2081 C CA . PHE A 1 279 ? 12.607 -14.511 -20.170 1.00 89.69 279 PHE A CA 1
ATOM 2082 C C . PHE A 1 279 ? 13.017 -15.058 -21.540 1.00 89.69 279 PHE A C 1
ATOM 2084 O O . PHE A 1 279 ? 13.699 -16.073 -21.604 1.00 89.69 279 PHE A O 1
ATOM 2091 N N . ALA A 1 280 ? 12.661 -14.389 -22.639 1.00 89.31 280 ALA A N 1
ATOM 2092 C CA . ALA A 1 280 ? 13.165 -14.746 -23.965 1.00 89.31 280 ALA A CA 1
ATOM 2093 C C . ALA A 1 280 ? 14.665 -14.432 -24.150 1.00 89.31 280 ALA A C 1
ATOM 2095 O O . ALA A 1 280 ? 15.275 -14.926 -25.099 1.00 89.31 280 ALA A O 1
ATOM 2096 N N . GLN A 1 281 ? 15.244 -13.599 -23.279 1.00 77.12 281 GLN A N 1
ATOM 2097 C CA . GLN A 1 281 ? 16.654 -13.198 -23.307 1.00 77.12 281 GLN A CA 1
ATOM 2098 C C . GLN A 1 281 ? 17.528 -13.993 -22.325 1.00 77.12 281 GLN A C 1
ATOM 2100 O O . GLN A 1 281 ? 18.751 -13.975 -22.469 1.00 77.12 281 GLN A O 1
ATOM 2105 N N . VAL A 1 282 ? 16.928 -14.681 -21.346 1.00 63.78 282 VAL A N 1
ATOM 2106 C CA . VAL A 1 282 ? 17.648 -15.541 -20.396 1.00 63.78 282 VAL A CA 1
ATOM 2107 C C . VAL A 1 282 ? 17.950 -16.890 -21.085 1.00 63.78 282 VAL A C 1
ATOM 2109 O O . VAL A 1 282 ? 17.009 -17.517 -21.574 1.00 63.78 282 VAL A O 1
ATOM 2112 N N . PRO A 1 283 ? 19.230 -17.308 -21.202 1.00 55.38 283 PRO A N 1
ATOM 2113 C CA . PRO A 1 283 ? 19.640 -18.536 -21.898 1.00 55.38 283 PRO A CA 1
ATOM 2114 C C . PRO A 1 283 ? 19.057 -19.844 -21.351 1.00 55.38 283 PRO A C 1
ATOM 2116 O O . PRO A 1 283 ? 18.853 -19.938 -20.121 1.00 55.38 283 PRO A O 1
#

pLDDT: mean 93.27, std 8.33, range [38.81, 98.75]